Protein AF-A0A3D0NME9-F1 (afdb_monomer_lite)

Secondary structure (DSSP, 8-state):
-----------SS---EEETTTTEEE----HHHHHHHHHHHTSSS-GGGB-HHHHHHHHHHHHHHT--------S---HHHHHHHHTGGGTEEEEEETTEEEEEESS-B-TTSSBP-SBP--S-EE-TTT-EEEEEEEPPGGGG---EEEEEEEE--TTS--EEEEEEE--TTS-TT--EEEEE-TTT---HHHHHHHHHHHHHHHHH--EEEEEEE---HHHHT--TT-EEEEEEEE--SSS--EEEEEEEEEEEEE--SSS-EEEEEEE--B-TTSBBHHHHHHHH----

Foldseek 3Di:
DDDPDDDDDDDPAPAFFQDLQVRDTGGFFFVLRVLVRCQVVVVPDDPVLAPSVQSSLSSQLLVLQVQGFPFDDDDDDDSVVVCCLCQLLSQWHWFRDVNRTHIHHVADADPSSYGDQAADDALEEAEPVFWADKDKFWDDVVQLAFFKEWEWAWQDDPPDDIDIDTDIEGDPPGQPVGDYDYHYPHRTHNDPLSRQLSRQLVNQCSNFFTIKMKIKGDDDPSNSVDTQQGKYWYWYWDDDPDDDIDIDIFIWGWHDWDDDPPDIIMTITITQGDDPSNTGSSSVRSVPGDDD

Radius of gyration: 21.41 Å; chains: 1; bounding box: 47×50×81 Å

Structure (mmCIF, N/CA/C/O backbone):
data_AF-A0A3D0NME9-F1
#
_entry.id   AF-A0A3D0NME9-F1
#
loop_
_atom_site.group_PDB
_atom_site.id
_atom_site.type_symbol
_atom_site.label_atom_id
_atom_site.label_alt_id
_atom_site.label_comp_id
_atom_site.label_asym_id
_atom_site.label_entity_id
_atom_site.label_seq_id
_atom_site.pdbx_PDB_ins_code
_atom_site.Cartn_x
_atom_site.Cartn_y
_atom_site.Cartn_z
_atom_site.occupancy
_atom_site.B_iso_or_equiv
_atom_site.auth_seq_id
_atom_site.auth_comp_id
_atom_site.auth_asym_id
_atom_site.auth_atom_id
_atom_site.pdbx_PDB_model_num
ATOM 1 N N . THR A 1 1 ? -12.882 -7.003 50.976 1.00 47.25 1 THR A N 1
ATOM 2 C CA . THR A 1 1 ? -12.169 -7.448 49.758 1.00 47.25 1 THR A CA 1
ATOM 3 C C . THR A 1 1 ? -12.947 -6.990 48.530 1.00 47.25 1 THR A C 1
ATOM 5 O O . THR A 1 1 ? -13.815 -7.712 48.067 1.00 47.25 1 THR A O 1
ATOM 8 N N . GLY A 1 2 ? -12.748 -5.757 48.041 1.00 55.06 2 GLY A N 1
ATOM 9 C CA . GLY A 1 2 ? -13.635 -5.242 46.979 1.00 55.06 2 GLY A CA 1
ATOM 10 C C . GLY A 1 2 ? -13.216 -3.976 46.228 1.00 55.06 2 GLY A C 1
ATOM 11 O O . GLY A 1 2 ? -14.066 -3.388 45.575 1.00 55.06 2 GLY A O 1
ATOM 12 N N . TRP A 1 3 ? -11.951 -3.549 46.289 1.00 43.97 3 TRP A N 1
ATOM 13 C CA . TRP A 1 3 ? -11.542 -2.220 45.795 1.00 43.97 3 TRP A CA 1
ATOM 14 C C . TRP A 1 3 ? -10.670 -2.231 44.527 1.00 43.97 3 TRP A C 1
ATOM 16 O O . TRP A 1 3 ? -10.117 -1.204 44.163 1.00 43.97 3 TRP A O 1
ATOM 26 N N . GLN A 1 4 ? -10.560 -3.365 43.829 1.00 51.88 4 GLN A N 1
ATOM 27 C CA . GLN A 1 4 ? -9.874 -3.457 42.528 1.00 51.88 4 GLN A CA 1
ATOM 28 C C . GLN A 1 4 ? -10.830 -3.908 41.421 1.00 51.88 4 GLN A C 1
ATOM 30 O O . GLN A 1 4 ? -10.557 -4.847 40.681 1.00 51.88 4 GLN A O 1
ATOM 35 N N . ARG A 1 5 ? -11.993 -3.261 41.315 1.00 48.53 5 ARG A N 1
ATOM 36 C CA . ARG A 1 5 ? -12.804 -3.377 40.101 1.00 48.53 5 ARG A CA 1
ATOM 37 C C . ARG A 1 5 ? -12.348 -2.275 39.154 1.00 48.53 5 ARG A C 1
ATOM 39 O O . ARG A 1 5 ? -12.679 -1.113 39.371 1.00 48.53 5 ARG A O 1
ATOM 46 N N . GLN A 1 6 ? -11.544 -2.632 38.153 1.00 50.66 6 GLN A N 1
ATOM 47 C CA . GLN A 1 6 ? -11.326 -1.762 37.001 1.00 50.66 6 GLN A CA 1
ATOM 48 C C . GLN A 1 6 ? -12.688 -1.535 36.340 1.00 50.66 6 GLN A C 1
ATOM 50 O O . GLN A 1 6 ? -13.339 -2.475 35.889 1.00 50.66 6 GLN A O 1
ATOM 55 N N . ALA A 1 7 ? -13.160 -0.291 36.367 1.00 50.44 7 ALA A N 1
ATOM 56 C CA . ALA A 1 7 ? -14.347 0.097 35.629 1.00 50.44 7 ALA A CA 1
ATOM 57 C C . ALA A 1 7 ? -13.940 0.305 34.167 1.00 50.44 7 ALA A C 1
ATOM 59 O O . ALA A 1 7 ? -13.164 1.209 33.859 1.00 50.44 7 ALA A O 1
ATOM 60 N N . HIS A 1 8 ? -14.446 -0.546 33.278 1.00 50.22 8 HIS A N 1
ATOM 61 C CA . HIS A 1 8 ? -14.325 -0.348 31.840 1.00 50.22 8 HIS A CA 1
ATOM 62 C C . HIS A 1 8 ? -15.517 0.497 31.388 1.00 50.22 8 HIS A C 1
ATOM 64 O O . HIS A 1 8 ? -16.659 0.044 31.431 1.00 50.22 8 HIS A O 1
ATOM 70 N N . PHE A 1 9 ? -15.264 1.748 31.008 1.00 50.12 9 PHE A N 1
ATOM 71 C CA . PHE A 1 9 ? -16.291 2.620 30.446 1.00 50.12 9 PHE A CA 1
ATOM 72 C C . PHE A 1 9 ? -16.257 2.509 28.923 1.00 50.12 9 PHE A C 1
ATOM 74 O O . PHE A 1 9 ? -15.257 2.857 28.299 1.00 50.12 9 PHE A O 1
ATOM 81 N N . PHE A 1 10 ? -17.353 2.041 28.327 1.00 57.62 10 PHE A N 1
ATOM 82 C CA . PHE A 1 10 ? -17.539 2.099 26.881 1.00 57.62 10 PHE A CA 1
ATOM 83 C C . PHE A 1 10 ? -17.978 3.512 26.493 1.00 57.62 10 PHE A C 1
ATOM 85 O O . PHE A 1 10 ? -19.091 3.944 26.808 1.00 57.62 10 PHE A O 1
ATOM 92 N N . ILE A 1 11 ? -17.096 4.261 25.837 1.00 62.56 11 ILE A N 1
ATOM 93 C CA . ILE A 1 11 ? -17.427 5.593 25.338 1.00 62.56 11 ILE A CA 1
ATOM 94 C C . ILE A 1 11 ? -18.057 5.421 23.951 1.00 62.56 11 ILE A C 1
ATOM 96 O O . ILE A 1 11 ? -17.347 5.193 22.978 1.00 62.56 11 ILE A O 1
ATOM 100 N N . ARG A 1 12 ? -19.392 5.540 23.861 1.00 61.72 12 ARG A N 1
ATOM 101 C CA . ARG A 1 12 ? -20.145 5.362 22.596 1.00 61.72 12 ARG A CA 1
ATOM 102 C C . ARG A 1 12 ? -19.648 6.255 21.462 1.00 61.72 12 ARG A C 1
ATOM 104 O O . ARG A 1 12 ? -19.607 5.831 20.317 1.00 61.72 12 ARG A O 1
ATOM 111 N N . ASN A 1 13 ? -19.275 7.484 21.799 1.00 67.06 13 ASN A N 1
ATOM 112 C CA . ASN A 1 13 ? -18.671 8.425 20.872 1.00 67.06 13 ASN A CA 1
ATOM 113 C C . ASN A 1 13 ? -17.238 8.629 21.346 1.00 67.06 13 ASN A C 1
ATOM 115 O O . ASN A 1 13 ? -17.043 9.314 22.348 1.00 67.06 13 ASN A O 1
ATOM 119 N N . GLY A 1 14 ? -16.271 7.989 20.683 1.00 71.19 14 GLY A N 1
ATOM 120 C CA . GLY A 1 14 ? -14.847 8.111 21.006 1.00 71.19 14 GLY A CA 1
ATOM 121 C C . GLY A 1 14 ? -14.353 9.564 21.042 1.00 71.19 14 GLY A C 1
ATOM 122 O O . GLY A 1 14 ? -15.117 10.519 20.893 1.00 71.19 14 GLY A O 1
ATOM 123 N N . GLN A 1 15 ? -13.052 9.764 21.243 1.00 78.62 15 GLN A N 1
ATOM 124 C CA . GLN A 1 15 ? -12.504 11.118 21.328 1.00 78.62 15 GLN A CA 1
ATOM 125 C C . GLN A 1 15 ? -12.826 11.920 20.050 1.00 78.62 15 GLN A C 1
ATOM 127 O O . GLN A 1 15 ? -12.507 11.456 18.953 1.00 78.62 15 GLN A O 1
ATOM 132 N N . PRO A 1 16 ? -13.434 13.120 20.158 1.00 84.00 16 PRO A N 1
ATOM 133 C CA . PRO A 1 16 ? -13.663 13.950 18.991 1.00 84.00 16 PRO A CA 1
ATOM 134 C C . PRO A 1 16 ? -12.313 14.428 18.455 1.00 84.00 16 PRO A C 1
ATOM 136 O O . PRO A 1 16 ? -11.572 15.135 19.140 1.00 84.00 16 PRO A O 1
ATOM 139 N N . ILE A 1 17 ? -12.001 14.044 17.222 1.00 89.25 17 ILE A N 1
ATOM 140 C CA . ILE A 1 17 ? -10.796 14.469 16.508 1.00 89.25 17 ILE A CA 1
ATOM 141 C C . ILE A 1 17 ? -11.183 15.164 15.205 1.00 89.25 17 ILE A C 1
ATOM 143 O O . ILE A 1 17 ? -12.348 15.176 14.806 1.00 89.25 17 ILE A O 1
ATOM 147 N N . HIS A 1 18 ? -10.214 15.810 14.562 1.00 91.31 18 HIS A N 1
ATOM 148 C CA . HIS A 1 18 ? -10.450 16.457 13.278 1.00 91.31 18 HIS A CA 1
ATOM 149 C C . HIS A 1 18 ? -10.655 15.401 12.188 1.00 91.31 18 HIS A C 1
ATOM 151 O O . HIS A 1 18 ? -9.721 14.667 11.871 1.00 91.31 18 HIS A O 1
ATOM 157 N N . ARG A 1 19 ? -11.861 15.347 11.618 1.00 93.12 19 ARG A N 1
ATOM 158 C CA . ARG A 1 19 ? -12.200 14.438 10.522 1.00 93.12 19 ARG A CA 1
ATOM 159 C C . ARG A 1 19 ? -11.745 15.033 9.200 1.00 93.12 19 ARG A C 1
ATOM 161 O O . ARG A 1 19 ? -12.152 16.143 8.851 1.00 93.12 19 ARG A O 1
ATOM 168 N N . LEU A 1 20 ? -10.917 14.306 8.459 1.00 93.44 20 LEU A N 1
ATOM 169 C CA . LEU A 1 20 ? -10.288 14.802 7.235 1.00 93.44 20 LEU A CA 1
ATOM 170 C C . LEU A 1 20 ? -11.262 14.932 6.062 1.00 93.44 20 LEU A C 1
ATOM 172 O O . LEU A 1 20 ? -10.988 15.688 5.131 1.00 93.44 20 LEU A O 1
ATOM 176 N N . ILE A 1 21 ? -12.369 14.185 6.075 1.00 93.38 21 ILE A N 1
ATOM 177 C CA . ILE A 1 21 ? -13.372 14.202 5.003 1.00 93.38 21 ILE A CA 1
ATOM 178 C C . ILE A 1 21 ? -14.319 15.393 5.177 1.00 93.38 21 ILE A C 1
ATOM 180 O O . ILE A 1 21 ? -14.525 16.154 4.234 1.00 93.38 21 ILE A O 1
ATOM 184 N N . GLU A 1 22 ? -14.875 15.570 6.375 1.00 92.31 22 GLU A N 1
ATOM 185 C CA . GLU A 1 22 ? -15.834 16.631 6.698 1.00 92.31 22 GLU A CA 1
ATOM 186 C C . GLU A 1 22 ? -15.170 17.951 7.111 1.00 92.31 22 GLU A C 1
ATOM 188 O O . GLU A 1 22 ? -15.860 18.959 7.252 1.00 92.31 22 GLU A O 1
ATOM 193 N N . ALA A 1 23 ? -13.852 17.949 7.335 1.00 91.31 23 ALA A N 1
ATOM 194 C CA . ALA A 1 23 ? -13.080 19.085 7.838 1.00 91.31 23 ALA A CA 1
ATOM 195 C C . ALA A 1 23 ? -13.627 19.664 9.162 1.00 91.31 23 ALA A C 1
ATOM 197 O O . ALA A 1 23 ? -13.505 20.860 9.434 1.00 91.31 23 ALA A O 1
ATOM 198 N N . SER A 1 24 ? -14.222 18.817 10.010 1.00 91.75 24 SER A N 1
ATOM 199 C CA . SER A 1 24 ? -14.831 19.217 11.283 1.00 91.75 24 SER A CA 1
ATOM 200 C C . SER A 1 24 ? -14.416 18.285 12.426 1.00 91.75 24 SER A C 1
ATOM 202 O O . SER A 1 24 ? -14.171 17.099 12.191 1.00 91.75 24 SER A O 1
ATOM 204 N N . PRO A 1 25 ? -14.393 18.764 13.684 1.00 90.00 25 PRO A N 1
ATOM 205 C CA . PRO A 1 25 ? -14.291 17.882 14.840 1.00 90.00 25 PRO A CA 1
ATOM 206 C C . PRO A 1 25 ? -15.478 16.913 14.893 1.00 90.00 25 PRO A C 1
ATOM 208 O O . PRO A 1 25 ? -16.614 17.304 14.611 1.00 90.00 25 PRO A O 1
ATOM 211 N N . GLY A 1 26 ? -15.222 15.659 15.249 1.00 89.75 26 GLY A N 1
ATOM 212 C CA . GLY A 1 26 ? -16.249 14.636 15.419 1.00 89.75 26 GLY A CA 1
ATOM 213 C C . GLY A 1 26 ? -15.652 13.281 15.784 1.00 89.75 26 GLY A C 1
ATOM 214 O O . GLY A 1 26 ? -14.435 13.104 15.761 1.00 89.75 26 GLY A O 1
ATOM 215 N N . ALA A 1 27 ? -16.512 12.327 16.133 1.00 87.25 27 ALA A N 1
ATOM 216 C CA . ALA A 1 27 ? -16.095 10.937 16.272 1.00 87.25 27 ALA A CA 1
ATOM 217 C C . ALA A 1 27 ? -15.817 10.341 14.883 1.00 87.25 27 ALA A C 1
ATOM 219 O O . ALA A 1 27 ? -16.537 10.625 13.923 1.00 87.25 27 ALA A O 1
ATOM 220 N N . THR A 1 28 ? -14.772 9.528 14.784 1.00 89.94 28 THR A N 1
ATOM 221 C CA . THR A 1 28 ? -14.368 8.830 13.561 1.00 89.94 28 THR A CA 1
ATOM 222 C C . THR A 1 28 ? -13.734 7.500 13.932 1.00 89.94 28 THR A C 1
ATOM 224 O O . THR A 1 28 ? -13.137 7.366 15.000 1.00 89.94 28 THR A O 1
ATOM 227 N N . ASN A 1 29 ? -13.874 6.532 13.039 1.00 90.00 29 ASN A N 1
ATOM 228 C CA . ASN A 1 29 ? -13.218 5.234 13.089 1.00 90.00 29 ASN A CA 1
ATOM 229 C C . ASN A 1 29 ? -12.280 5.051 11.887 1.00 90.00 29 ASN A C 1
ATOM 231 O O . ASN A 1 29 ? -11.997 3.930 11.478 1.00 90.00 29 ASN A O 1
ATOM 235 N N . LEU A 1 30 ? -11.825 6.144 11.268 1.00 93.50 30 LEU A N 1
ATOM 236 C CA . LEU A 1 30 ? -10.892 6.097 10.149 1.00 93.50 30 LEU A CA 1
ATOM 237 C C . LEU A 1 30 ? -9.461 6.262 10.659 1.00 93.50 30 LEU A C 1
ATOM 239 O O . LEU A 1 30 ? -9.098 7.294 11.226 1.00 93.50 30 LEU A O 1
ATOM 243 N N . PHE A 1 31 ? -8.616 5.265 10.393 1.00 94.56 31 PHE A N 1
ATOM 244 C CA . PHE A 1 31 ? -7.202 5.306 10.771 1.00 94.56 31 PHE A CA 1
ATOM 245 C C . PHE A 1 31 ? -6.454 6.563 10.276 1.00 94.56 31 PHE A C 1
ATOM 247 O O . PHE A 1 31 ? -5.675 7.118 11.048 1.00 94.56 31 PHE A O 1
ATOM 254 N N . PRO A 1 32 ? -6.692 7.092 9.055 1.00 95.69 32 PRO A N 1
ATOM 255 C CA . PRO A 1 32 ? -6.029 8.320 8.608 1.00 95.69 32 PRO A CA 1
ATOM 256 C C . PRO A 1 32 ? -6.376 9.571 9.429 1.00 95.69 32 PRO A C 1
ATOM 258 O O . PRO A 1 32 ? -5.512 10.430 9.603 1.00 95.69 32 PRO A O 1
ATOM 261 N N . ASP A 1 33 ? -7.590 9.663 9.983 1.00 94.31 33 ASP A N 1
ATOM 262 C CA . ASP A 1 33 ? -7.959 10.761 10.887 1.00 94.31 33 ASP A CA 1
ATOM 263 C C . ASP A 1 33 ? -7.179 10.654 12.205 1.00 94.31 33 ASP A C 1
ATOM 265 O O . ASP A 1 33 ? -6.647 11.644 12.713 1.00 94.31 33 ASP A O 1
ATOM 269 N N . VAL A 1 34 ? -7.054 9.430 12.732 1.00 91.94 34 VAL A N 1
ATOM 270 C CA . VAL A 1 34 ? -6.248 9.131 13.924 1.00 91.94 34 VAL A CA 1
ATOM 271 C C . VAL A 1 34 ? -4.775 9.451 13.663 1.00 91.94 34 VAL A C 1
ATOM 273 O O . VAL A 1 34 ? -4.142 10.118 14.477 1.00 91.94 34 VAL A O 1
ATOM 276 N N . ALA A 1 35 ? -4.239 9.063 12.504 1.00 92.69 35 ALA A N 1
ATOM 277 C CA . ALA A 1 35 ? -2.875 9.377 12.089 1.00 92.69 35 ALA A CA 1
ATOM 278 C C . ALA A 1 35 ? -2.620 10.891 12.063 1.00 92.69 35 ALA A C 1
ATOM 280 O O . ALA A 1 35 ? -1.644 11.361 12.647 1.00 92.69 35 ALA A O 1
ATOM 281 N N . HIS A 1 36 ? -3.525 11.660 11.453 1.00 93.69 36 HIS A N 1
ATOM 282 C CA . HIS A 1 36 ? -3.458 13.120 11.435 1.00 93.69 36 HIS A CA 1
ATOM 283 C C . HIS A 1 36 ? -3.495 13.714 12.851 1.00 93.69 36 HIS A C 1
ATOM 285 O O . HIS A 1 36 ? -2.688 14.582 13.194 1.00 93.69 36 HIS A O 1
ATOM 291 N N . HIS A 1 37 ? -4.393 13.214 13.704 1.00 91.75 37 HIS A N 1
ATOM 292 C CA . HIS A 1 37 ? -4.486 13.658 15.090 1.00 91.75 37 HIS A CA 1
ATOM 293 C C . HIS A 1 37 ? -3.193 13.389 15.868 1.00 91.75 37 HIS A C 1
ATOM 295 O O . HIS A 1 37 ? -2.688 14.299 16.519 1.00 91.75 37 HIS A O 1
ATOM 301 N N . LEU A 1 38 ? -2.621 12.185 15.763 1.00 89.81 38 LEU A N 1
ATOM 302 C CA . LEU A 1 38 ? -1.364 11.820 16.426 1.00 89.81 38 LEU A CA 1
ATOM 303 C C . LEU A 1 38 ? -0.193 12.689 15.963 1.00 89.81 38 LEU A C 1
ATOM 305 O O . LEU A 1 38 ? 0.631 13.107 16.776 1.00 89.81 38 LEU A O 1
ATOM 309 N N . GLN A 1 39 ? -0.123 12.985 14.666 1.00 90.19 39 GLN A N 1
ATOM 310 C CA . GLN A 1 39 ? 0.912 13.843 14.098 1.00 90.19 39 GLN A CA 1
ATOM 311 C C . GLN A 1 39 ? 0.865 15.256 14.695 1.00 90.19 39 GLN A C 1
ATOM 313 O O . GLN A 1 39 ? 1.900 15.752 15.144 1.00 90.19 39 GLN A O 1
ATOM 318 N N . ILE A 1 40 ? -0.325 15.859 14.794 1.00 90.00 40 ILE A N 1
ATOM 319 C CA . ILE A 1 40 ? -0.521 17.175 15.425 1.00 90.00 40 ILE A CA 1
ATOM 320 C C . ILE A 1 40 ? -0.268 17.107 16.937 1.00 90.00 40 ILE A C 1
ATOM 322 O O . ILE A 1 40 ? 0.486 17.917 17.476 1.00 90.00 40 ILE A O 1
ATOM 326 N N . ALA A 1 41 ? -0.868 16.132 17.623 1.00 86.88 41 ALA A N 1
ATOM 327 C CA . ALA A 1 41 ? -0.795 15.986 19.076 1.00 86.88 41 ALA A CA 1
ATOM 328 C C . ALA A 1 41 ? 0.629 15.704 19.573 1.00 86.88 41 ALA A C 1
ATOM 330 O O . ALA A 1 41 ? 0.974 16.078 20.692 1.00 86.88 41 ALA A O 1
ATOM 331 N N . SER A 1 42 ? 1.480 15.097 18.738 1.00 84.31 42 SER A N 1
ATOM 332 C CA . SER A 1 42 ? 2.891 14.881 19.067 1.00 84.31 42 SER A CA 1
ATOM 333 C C . SER A 1 42 ? 3.660 16.183 19.314 1.00 84.31 42 SER A C 1
ATOM 335 O O . SER A 1 42 ? 4.688 16.154 19.989 1.00 84.31 42 SER A O 1
ATOM 337 N N . GLY A 1 43 ? 3.218 17.308 18.731 1.00 79.94 43 GLY A N 1
ATOM 338 C CA . GLY A 1 43 ? 3.880 18.614 18.814 1.00 79.94 43 GLY A CA 1
ATOM 339 C C . GLY A 1 43 ? 5.291 18.668 18.209 1.00 79.94 43 GLY A C 1
ATOM 340 O O . GLY A 1 43 ? 5.946 19.705 18.275 1.00 79.94 43 GLY A O 1
ATOM 341 N N . ARG A 1 44 ? 5.784 17.563 17.633 1.00 80.06 44 ARG A N 1
ATOM 342 C CA . ARG A 1 44 ? 7.155 17.425 17.110 1.00 80.06 44 ARG A CA 1
ATOM 343 C C . ARG A 1 44 ? 7.261 17.681 15.614 1.00 80.06 44 ARG A C 1
ATOM 345 O O . ARG A 1 44 ? 8.366 17.860 15.111 1.00 80.06 44 ARG A O 1
ATOM 352 N N . MET A 1 45 ? 6.133 17.675 14.910 1.00 81.50 45 MET A N 1
ATOM 353 C CA . MET A 1 45 ? 6.080 17.872 13.471 1.00 81.50 45 MET A CA 1
ATOM 354 C C . MET A 1 45 ? 5.330 19.171 13.149 1.00 81.50 45 MET A C 1
ATOM 356 O O . MET A 1 45 ? 4.161 19.299 13.515 1.00 81.50 45 MET A O 1
ATOM 360 N N . PRO A 1 46 ? 5.976 20.138 12.473 1.00 85.94 46 PRO A N 1
ATOM 361 C CA . PRO A 1 46 ? 5.294 21.298 11.915 1.00 85.94 46 PRO A CA 1
ATOM 362 C C . PRO A 1 46 ? 4.158 20.867 10.985 1.00 85.94 46 PRO A C 1
ATOM 364 O O . PRO A 1 46 ? 4.304 19.901 10.236 1.00 85.94 46 PRO A O 1
ATOM 367 N N . SER A 1 47 ? 3.048 21.605 10.980 1.00 85.56 47 SER A N 1
ATOM 368 C CA . SER A 1 47 ? 1.881 21.283 10.146 1.00 85.56 47 SER A CA 1
ATOM 369 C C . SER A 1 47 ? 2.195 21.254 8.647 1.00 85.56 47 SER A C 1
ATOM 371 O O . SER A 1 47 ? 1.529 20.554 7.893 1.00 85.56 47 SER A O 1
ATOM 373 N N . GLN A 1 48 ? 3.238 21.963 8.210 1.00 86.94 48 GLN A N 1
ATOM 374 C CA . GLN A 1 48 ? 3.711 21.977 6.825 1.00 86.94 48 GLN A CA 1
ATOM 375 C C . GLN A 1 48 ? 4.389 20.665 6.400 1.00 86.94 48 GLN A C 1
ATOM 377 O O . GLN A 1 48 ? 4.551 20.431 5.208 1.00 86.94 48 GLN A O 1
ATOM 382 N N . LEU A 1 49 ? 4.794 19.820 7.355 1.00 89.12 49 LEU A N 1
ATOM 383 C CA . LEU A 1 49 ? 5.372 18.496 7.102 1.00 89.12 49 LEU A CA 1
ATOM 384 C C . LEU A 1 49 ? 4.322 17.375 7.186 1.00 89.12 49 LEU A C 1
ATOM 386 O O . LEU A 1 49 ? 4.677 16.201 7.255 1.00 89.12 49 LEU A O 1
ATOM 390 N N . ILE A 1 50 ? 3.035 17.724 7.174 1.00 91.19 50 ILE A N 1
ATOM 391 C CA . ILE A 1 50 ? 1.922 16.774 7.153 1.00 91.19 50 ILE A CA 1
ATOM 392 C C . ILE A 1 50 ? 1.300 16.772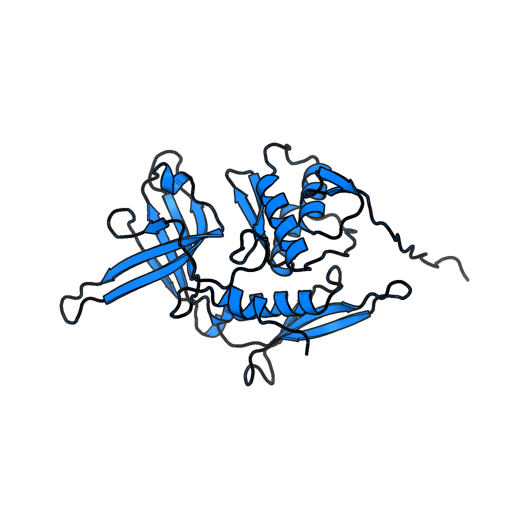 5.757 1.00 91.19 50 ILE A C 1
ATOM 394 O O . ILE A 1 50 ? 0.792 17.797 5.301 1.00 91.19 50 ILE A O 1
ATOM 398 N N . ASP A 1 51 ? 1.284 15.619 5.082 1.00 91.81 51 ASP A N 1
ATOM 399 C CA . ASP A 1 51 ? 0.594 15.471 3.791 1.00 91.81 51 ASP A CA 1
ATOM 400 C C . ASP A 1 51 ? -0.913 15.273 4.016 1.00 91.81 51 ASP A C 1
ATOM 402 O O . ASP A 1 51 ? -1.459 14.177 3.861 1.00 91.81 51 ASP A O 1
ATOM 406 N N . VAL A 1 52 ? -1.592 16.358 4.409 1.00 92.69 52 VAL A N 1
ATOM 407 C CA . VAL A 1 52 ? -3.050 16.383 4.616 1.00 92.69 52 VAL A CA 1
ATOM 408 C C . VAL A 1 52 ? -3.805 15.872 3.378 1.00 92.69 52 VAL A C 1
ATOM 410 O O . VAL A 1 52 ? -4.680 15.027 3.554 1.00 92.69 52 VAL A O 1
ATOM 413 N N . PRO A 1 53 ? -3.470 16.267 2.128 1.00 91.88 53 PRO A N 1
ATOM 414 C CA . PRO A 1 53 ? -4.116 15.705 0.939 1.00 91.88 53 PRO A CA 1
ATOM 415 C C . PRO A 1 53 ? -4.005 14.176 0.826 1.00 91.88 53 PRO A C 1
ATOM 417 O O . PRO A 1 53 ? -4.995 13.519 0.496 1.00 91.88 53 PRO A O 1
ATOM 420 N N . GLY A 1 54 ? -2.827 13.605 1.107 1.00 91.44 54 GLY A N 1
ATOM 421 C CA . GLY A 1 54 ? -2.620 12.151 1.111 1.00 91.44 54 GLY A CA 1
ATOM 422 C C . GLY A 1 54 ? -3.441 11.449 2.195 1.00 91.44 54 GLY A C 1
ATOM 423 O O . GLY A 1 54 ? -4.121 10.452 1.930 1.00 91.44 54 GLY A O 1
ATOM 424 N N . LEU A 1 55 ? -3.469 12.024 3.399 1.00 94.50 55 LEU A N 1
ATOM 425 C CA . LEU A 1 55 ? -4.282 11.527 4.510 1.00 94.50 55 LEU A CA 1
ATOM 426 C C . LEU A 1 55 ? -5.783 11.585 4.188 1.00 94.50 55 LEU A C 1
ATOM 428 O O . LEU A 1 55 ? -6.478 10.595 4.402 1.00 94.50 55 LEU A O 1
ATOM 432 N N . THR A 1 56 ? -6.286 12.677 3.606 1.00 95.56 56 THR A N 1
ATOM 433 C 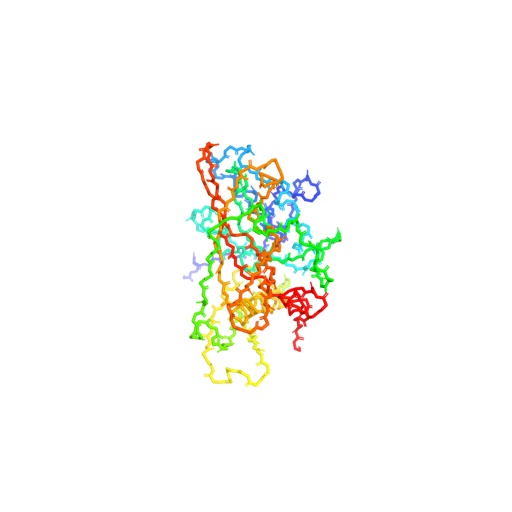CA . THR A 1 56 ? -7.692 12.790 3.181 1.00 95.56 56 THR A CA 1
ATOM 434 C C . THR A 1 56 ? -8.038 11.767 2.098 1.00 95.56 56 THR A C 1
ATOM 436 O O . THR A 1 56 ? -9.094 11.139 2.166 1.00 95.56 56 THR A O 1
ATOM 439 N N . ALA A 1 57 ? -7.162 11.554 1.110 1.00 94.31 57 ALA A N 1
ATOM 440 C CA . ALA A 1 57 ? -7.372 10.530 0.084 1.00 94.31 57 ALA A CA 1
ATOM 441 C C . ALA A 1 57 ? -7.431 9.119 0.694 1.00 94.31 57 ALA A C 1
ATOM 443 O O . ALA A 1 57 ? -8.306 8.326 0.341 1.00 94.31 57 ALA A O 1
ATOM 444 N N . SER A 1 58 ? -6.553 8.834 1.659 1.00 95.31 58 SER A N 1
ATOM 445 C CA . SER A 1 58 ? -6.558 7.578 2.413 1.00 95.31 58 SER A CA 1
ATOM 446 C C . SER A 1 58 ? -7.811 7.426 3.276 1.00 95.31 58 SER A C 1
ATOM 448 O O . SER A 1 58 ? -8.377 6.339 3.330 1.00 95.31 58 SER A O 1
ATOM 450 N N . ALA A 1 59 ? -8.295 8.503 3.906 1.00 96.50 59 ALA A N 1
ATOM 451 C CA . ALA A 1 59 ? -9.522 8.487 4.705 1.00 96.50 59 ALA A CA 1
ATOM 452 C C . ALA A 1 59 ? -10.726 8.091 3.843 1.00 96.50 59 ALA A C 1
ATOM 454 O O . ALA A 1 59 ? -11.497 7.206 4.211 1.00 96.50 59 ALA A O 1
ATOM 455 N N . ARG A 1 60 ? -10.845 8.688 2.649 1.00 96.75 60 ARG A N 1
ATOM 456 C CA . ARG A 1 60 ? -11.903 8.345 1.691 1.00 96.75 60 ARG A CA 1
ATOM 457 C C . ARG A 1 60 ? -11.796 6.903 1.200 1.00 96.75 60 ARG A C 1
ATOM 459 O O . ARG A 1 60 ? -12.822 6.249 1.054 1.00 96.75 60 ARG A O 1
ATOM 466 N N . PHE A 1 61 ? -10.580 6.398 0.989 1.00 97.12 61 PHE A N 1
ATOM 467 C CA . PHE A 1 61 ? -10.353 4.996 0.636 1.00 97.12 61 PHE A CA 1
ATOM 468 C C . PHE A 1 61 ? -10.792 4.041 1.754 1.00 97.12 61 PHE A C 1
ATOM 470 O O . PHE A 1 61 ? -11.533 3.094 1.491 1.00 97.12 61 PHE A O 1
ATOM 477 N N . CYS A 1 62 ? -10.401 4.299 3.004 1.00 96.38 62 CYS A N 1
ATOM 478 C CA . CYS A 1 62 ? -10.827 3.480 4.137 1.00 96.38 62 CYS A CA 1
ATOM 479 C C . CYS A 1 62 ? -12.355 3.489 4.292 1.00 96.38 62 CYS A C 1
ATOM 481 O O . CYS A 1 62 ? -12.962 2.425 4.415 1.00 96.38 62 CYS A O 1
ATOM 483 N N . ALA A 1 63 ? -12.983 4.666 4.180 1.00 95.56 63 ALA A N 1
ATOM 484 C CA . ALA A 1 63 ? -14.434 4.816 4.248 1.00 95.56 63 ALA A CA 1
ATOM 485 C C . ALA A 1 63 ? -15.160 4.048 3.128 1.00 95.56 63 ALA A C 1
ATOM 487 O O . ALA A 1 63 ? -16.097 3.301 3.404 1.00 95.56 63 ALA A O 1
ATOM 488 N N . ALA A 1 64 ? -14.703 4.172 1.877 1.00 95.75 64 ALA A N 1
ATOM 489 C CA . ALA A 1 64 ? -15.312 3.504 0.725 1.00 95.75 64 ALA A CA 1
ATOM 490 C C . ALA A 1 64 ? -15.189 1.971 0.777 1.00 95.75 64 ALA A C 1
ATOM 492 O O . ALA A 1 64 ? -16.056 1.266 0.267 1.00 95.75 64 ALA A O 1
ATOM 493 N N . ASN A 1 65 ? -14.132 1.446 1.406 1.00 95.12 65 ASN A N 1
ATOM 494 C CA . ASN A 1 65 ? -13.875 0.006 1.498 1.00 95.12 65 ASN A CA 1
ATOM 495 C C . ASN A 1 65 ? -14.248 -0.597 2.863 1.00 95.12 65 ASN A C 1
ATOM 497 O O . ASN A 1 65 ? -14.011 -1.785 3.083 1.00 95.12 65 ASN A O 1
ATOM 501 N N . GLY A 1 66 ? -14.840 0.185 3.772 1.00 92.94 66 GLY A N 1
ATOM 502 C CA . GLY A 1 66 ? -15.282 -0.288 5.087 1.00 92.94 66 GLY A CA 1
ATOM 503 C C . GLY A 1 66 ? -14.147 -0.726 6.016 1.00 92.94 66 GLY A C 1
ATOM 504 O O . GLY A 1 66 ? -14.375 -1.592 6.859 1.00 92.94 66 GLY A O 1
ATOM 505 N N . ILE A 1 67 ? -12.957 -0.149 5.841 1.00 94.94 67 ILE A N 1
ATOM 506 C CA . ILE A 1 67 ? -11.749 -0.389 6.640 1.00 94.94 67 ILE A CA 1
ATOM 507 C C . ILE A 1 67 ? -11.777 0.578 7.823 1.00 94.94 67 ILE A C 1
ATOM 509 O O . ILE A 1 67 ? -11.783 1.794 7.614 1.00 94.94 67 ILE A O 1
ATOM 513 N N . THR A 1 68 ? -11.798 0.055 9.048 1.00 92.31 68 THR A N 1
ATOM 514 C CA . THR A 1 68 ? -12.001 0.859 10.262 1.00 92.31 68 THR A CA 1
ATOM 515 C C . THR A 1 68 ? -10.879 0.664 11.275 1.00 92.31 68 THR A C 1
ATOM 517 O O . THR A 1 68 ? -10.096 -0.278 11.199 1.00 92.31 68 THR A O 1
ATOM 520 N N . PHE A 1 69 ? -10.796 1.595 12.216 1.00 92.75 69 PHE A N 1
ATOM 521 C CA . PHE A 1 69 ? -9.918 1.574 13.369 1.00 92.75 69 PHE A CA 1
ATOM 522 C C . PHE A 1 69 ? -10.758 1.843 14.614 1.00 92.75 69 PHE A C 1
ATOM 524 O O . PHE A 1 69 ? -11.193 2.971 14.846 1.00 92.75 69 PHE A O 1
ATOM 531 N N . ASP A 1 70 ? -10.949 0.806 15.420 1.00 88.94 70 ASP A N 1
ATOM 532 C CA . ASP A 1 70 ? -11.707 0.849 16.672 1.00 88.94 70 ASP A CA 1
ATOM 533 C C . ASP A 1 70 ? -10.802 0.455 17.855 1.00 88.94 70 ASP A C 1
ATOM 535 O O . ASP A 1 70 ? -11.176 -0.311 18.748 1.00 88.94 70 ASP A O 1
ATOM 539 N N . GLY A 1 71 ? -9.555 0.935 17.819 1.00 85.94 71 GLY A N 1
ATOM 540 C CA . GLY A 1 71 ? -8.523 0.629 18.806 1.00 85.94 71 GLY A CA 1
ATOM 541 C C . GLY A 1 71 ? -8.329 1.705 19.868 1.00 85.94 71 GLY A C 1
ATOM 542 O O . GLY A 1 71 ? -8.706 2.865 19.700 1.00 85.94 71 GLY A O 1
ATOM 543 N N . VAL A 1 72 ? -7.687 1.315 20.970 1.00 83.38 72 VAL A N 1
ATOM 544 C CA . VAL A 1 72 ? -7.274 2.225 22.047 1.00 83.38 72 VAL A CA 1
ATOM 545 C C . VAL A 1 72 ? -5.767 2.429 21.978 1.00 83.38 72 VAL A C 1
ATOM 547 O O . VAL A 1 72 ? -4.999 1.474 22.014 1.00 83.38 72 VAL A O 1
ATOM 550 N N . ILE A 1 73 ? -5.331 3.687 21.934 1.00 82.75 73 ILE A N 1
ATOM 551 C CA . ILE A 1 73 ? -3.909 4.038 21.954 1.00 82.75 73 ILE A CA 1
ATOM 552 C C . ILE A 1 73 ? -3.512 4.336 23.397 1.00 82.75 73 ILE A C 1
ATOM 554 O O . ILE A 1 73 ? -3.653 5.460 23.872 1.00 82.75 73 ILE A O 1
ATOM 558 N N . ALA A 1 74 ? -3.064 3.307 24.115 1.00 77.75 74 ALA A N 1
ATOM 559 C CA . ALA A 1 74 ? -2.712 3.428 25.532 1.00 77.75 74 ALA A CA 1
ATOM 560 C C . ALA A 1 74 ? -1.218 3.709 25.766 1.00 77.75 74 ALA A C 1
ATOM 562 O O . ALA A 1 74 ? -0.861 4.405 26.716 1.00 77.75 74 ALA A O 1
ATOM 563 N N . ASN A 1 75 ? -0.344 3.174 24.908 1.00 78.75 75 ASN A N 1
ATOM 564 C CA . ASN A 1 75 ? 1.099 3.188 25.133 1.00 78.75 75 ASN A CA 1
ATOM 565 C C . ASN A 1 75 ? 1.802 4.255 24.282 1.00 78.75 75 ASN A C 1
ATOM 567 O O . ASN A 1 75 ? 1.535 4.355 23.079 1.00 78.75 75 ASN A O 1
ATOM 571 N N . PRO A 1 76 ? 2.738 5.029 24.863 1.00 76.62 76 PRO A N 1
ATOM 572 C CA . PRO A 1 76 ? 3.532 5.977 24.100 1.00 76.62 76 PRO A CA 1
ATOM 573 C C . PRO A 1 76 ? 4.456 5.219 23.142 1.00 76.62 76 PRO A C 1
ATOM 575 O O . PRO A 1 76 ? 5.297 4.428 23.562 1.00 76.62 76 PRO A O 1
ATOM 578 N N . SER A 1 77 ? 4.314 5.483 21.848 1.00 82.94 77 SER A N 1
ATOM 579 C CA . SER A 1 77 ? 5.166 4.939 20.790 1.00 82.94 77 SER A CA 1
ATOM 580 C C . SER A 1 77 ? 5.570 6.043 19.815 1.00 82.94 77 SER A C 1
ATOM 582 O O . SER A 1 77 ? 5.013 7.147 19.818 1.00 82.94 77 SER A O 1
ATOM 584 N N . ASN A 1 78 ? 6.590 5.786 18.996 1.00 87.94 78 ASN A N 1
ATOM 585 C CA . ASN A 1 78 ? 6.949 6.712 17.932 1.00 87.94 78 ASN A CA 1
ATOM 586 C C . ASN A 1 78 ? 5.830 6.733 16.878 1.00 87.94 78 ASN A C 1
ATOM 588 O O . ASN A 1 78 ? 5.477 5.689 16.343 1.00 87.94 78 ASN A O 1
ATOM 592 N N . VAL A 1 79 ? 5.307 7.919 16.539 1.00 87.94 79 VAL A N 1
ATOM 593 C CA . VAL A 1 79 ? 4.197 8.054 15.575 1.00 87.94 79 VAL A CA 1
ATOM 594 C C . VAL A 1 79 ? 4.529 7.395 14.235 1.00 87.94 79 VAL A C 1
ATOM 596 O O . VAL A 1 79 ? 3.694 6.685 13.694 1.00 87.94 79 VAL A O 1
ATOM 599 N N . ARG A 1 80 ? 5.743 7.566 13.698 1.00 88.81 80 ARG A N 1
ATOM 600 C CA . ARG A 1 80 ? 6.113 6.961 12.407 1.00 88.81 80 ARG A CA 1
ATOM 601 C C . ARG A 1 80 ? 6.170 5.435 12.494 1.00 88.81 80 ARG A C 1
ATOM 603 O O . ARG A 1 80 ? 5.711 4.764 11.578 1.00 88.81 80 ARG A O 1
ATOM 610 N N . GLU A 1 81 ? 6.704 4.896 13.583 1.00 90.19 81 GLU A N 1
ATOM 611 C CA . GLU A 1 81 ? 6.741 3.449 13.823 1.00 90.19 81 GLU A CA 1
ATOM 612 C C . GLU A 1 81 ? 5.329 2.869 13.953 1.00 90.19 81 GLU A C 1
ATOM 614 O O . GLU A 1 81 ? 4.999 1.890 13.289 1.00 90.19 81 GLU A O 1
ATOM 619 N N . TYR A 1 82 ? 4.466 3.547 14.711 1.00 90.38 82 TYR A N 1
ATOM 620 C CA . TYR A 1 82 ? 3.059 3.193 14.864 1.00 90.38 82 TYR A CA 1
ATOM 621 C C . TYR A 1 82 ? 2.312 3.184 13.522 1.00 90.38 82 TYR A C 1
ATOM 623 O O . TYR A 1 82 ? 1.594 2.233 13.209 1.00 90.38 82 TYR A O 1
ATOM 631 N N . LEU A 1 83 ? 2.523 4.207 12.685 1.00 92.12 83 LEU A N 1
ATOM 632 C CA . LEU A 1 83 ? 1.934 4.264 11.345 1.00 92.12 83 LEU A CA 1
ATOM 633 C C . LEU A 1 83 ? 2.467 3.156 10.432 1.00 92.12 83 LEU A C 1
ATOM 635 O O . LEU A 1 83 ? 1.679 2.549 9.716 1.00 92.12 83 LEU A O 1
ATOM 639 N N . ASN A 1 84 ? 3.769 2.862 10.465 1.00 91.38 84 ASN A N 1
ATOM 640 C CA . ASN A 1 84 ? 4.358 1.789 9.657 1.00 91.38 84 ASN A CA 1
ATOM 641 C C . ASN A 1 84 ? 3.835 0.403 10.050 1.00 91.38 84 ASN A C 1
ATOM 643 O O . ASN A 1 84 ? 3.668 -0.446 9.178 1.00 91.38 84 ASN A O 1
ATOM 647 N N . LEU A 1 85 ? 3.553 0.182 11.336 1.00 91.31 85 LEU A N 1
ATOM 648 C CA . LEU A 1 85 ? 2.992 -1.073 11.827 1.00 91.31 85 LEU A CA 1
ATOM 649 C C . LEU A 1 85 ? 1.535 -1.262 11.380 1.00 91.31 85 LEU A C 1
ATOM 651 O O . LEU A 1 85 ? 1.159 -2.337 10.919 1.00 91.31 85 LEU A O 1
ATOM 655 N N . LEU A 1 86 ? 0.712 -0.217 11.495 1.00 92.94 86 LEU A N 1
ATOM 656 C CA . LEU A 1 86 ? -0.731 -0.321 11.266 1.00 92.94 86 LEU A CA 1
ATOM 657 C C . LEU A 1 86 ? -1.174 -0.033 9.833 1.00 92.94 86 LEU A C 1
ATOM 659 O O . LEU A 1 86 ? -2.222 -0.532 9.422 1.00 92.94 86 LEU A O 1
ATOM 663 N N . ALA A 1 87 ? -0.425 0.756 9.060 1.00 94.12 87 ALA A N 1
ATOM 664 C CA . ALA A 1 87 ? -0.813 1.097 7.694 1.00 94.12 87 ALA A CA 1
ATOM 665 C C . ALA A 1 87 ? -1.045 -0.152 6.819 1.00 94.12 87 ALA A C 1
ATOM 667 O O . ALA A 1 87 ? -2.124 -0.224 6.222 1.00 94.12 87 ALA A O 1
ATOM 668 N N . PRO A 1 88 ? -0.160 -1.176 6.803 1.00 93.44 88 PRO A N 1
ATOM 669 C CA . PRO A 1 88 ? -0.386 -2.387 6.010 1.00 93.44 88 PRO A CA 1
ATOM 670 C C . PRO A 1 88 ? -1.685 -3.110 6.380 1.00 93.44 88 PRO A C 1
ATOM 672 O O . PRO A 1 88 ? -2.418 -3.566 5.504 1.00 93.44 88 PRO A O 1
ATOM 675 N N . MET A 1 89 ? -2.017 -3.133 7.674 1.00 94.94 89 MET A N 1
ATOM 676 C CA . MET A 1 89 ? -3.249 -3.729 8.193 1.00 94.94 89 MET A CA 1
ATOM 677 C C . MET A 1 89 ? -4.510 -2.962 7.767 1.00 94.94 89 MET A C 1
ATOM 679 O O . MET A 1 89 ? -5.591 -3.536 7.727 1.00 94.94 89 MET A O 1
ATOM 683 N N . HIS A 1 90 ? -4.393 -1.689 7.383 1.00 96.06 90 HIS A N 1
ATOM 684 C CA . HIS A 1 90 ? -5.485 -0.876 6.830 1.00 96.06 90 HIS A CA 1
ATOM 685 C C . HIS A 1 90 ? -5.447 -0.786 5.295 1.00 96.06 90 HIS A C 1
ATOM 687 O O . HIS A 1 90 ? -6.129 0.057 4.713 1.00 96.06 90 HIS A O 1
ATOM 693 N N . LEU A 1 91 ? -4.661 -1.642 4.626 1.00 96.25 91 LEU A N 1
ATOM 694 C CA . LEU A 1 91 ? -4.402 -1.581 3.181 1.00 96.25 91 LEU A CA 1
ATOM 695 C C . LEU A 1 91 ? -3.842 -0.217 2.739 1.00 96.25 91 LEU A C 1
ATOM 697 O O . LEU A 1 91 ? -4.109 0.260 1.634 1.00 96.25 91 LEU A O 1
ATOM 701 N N . LEU A 1 92 ? -3.078 0.422 3.619 1.00 95.75 92 LEU A N 1
ATOM 702 C CA . LEU A 1 92 ? -2.387 1.680 3.387 1.00 95.75 92 LEU A CA 1
ATOM 703 C C . LEU A 1 92 ? -0.874 1.454 3.432 1.00 95.75 92 LEU A C 1
ATOM 705 O O . LEU A 1 92 ? -0.371 0.433 3.898 1.00 95.75 92 LEU A O 1
ATOM 709 N N . ARG A 1 93 ? -0.136 2.460 2.985 1.00 92.00 93 ARG A N 1
ATOM 710 C CA . ARG A 1 93 ? 1.307 2.582 3.156 1.00 92.00 93 ARG A CA 1
ATOM 711 C C . ARG A 1 93 ? 1.638 3.961 3.699 1.00 92.00 93 ARG A C 1
ATOM 713 O O . ARG A 1 93 ? 0.936 4.932 3.408 1.00 92.00 93 ARG A O 1
ATOM 720 N N . VAL A 1 94 ? 2.718 4.041 4.463 1.00 91.50 94 VAL A N 1
ATOM 721 C CA . VAL A 1 94 ? 3.298 5.322 4.859 1.00 91.50 94 VAL A CA 1
ATOM 722 C C . VAL A 1 94 ? 4.051 5.901 3.6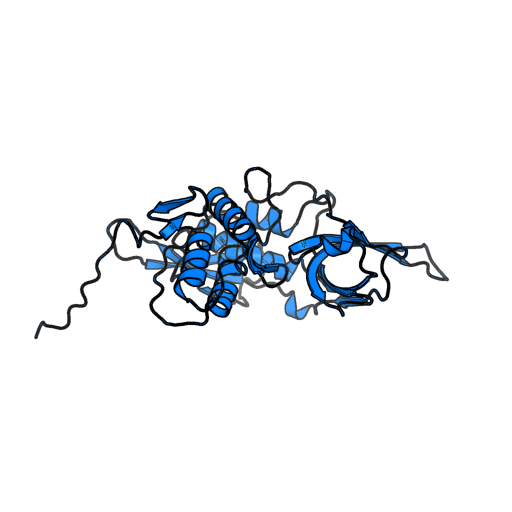71 1.00 91.50 94 VAL A C 1
ATOM 724 O O . VAL A 1 94 ? 4.753 5.186 2.959 1.00 91.50 94 VAL A O 1
ATOM 727 N N . THR A 1 95 ? 3.888 7.197 3.445 1.00 86.56 95 THR A N 1
ATOM 728 C CA . THR A 1 95 ? 4.574 7.912 2.370 1.00 86.56 95 THR A CA 1
ATOM 729 C C . THR A 1 95 ? 5.262 9.143 2.929 1.00 86.56 95 THR A C 1
ATOM 731 O O . THR A 1 95 ? 4.638 9.908 3.662 1.00 86.56 95 THR A O 1
ATOM 734 N N . ASP A 1 96 ? 6.509 9.373 2.525 1.00 77.19 96 ASP A N 1
ATOM 735 C CA . ASP A 1 96 ? 7.221 10.625 2.776 1.00 77.19 96 ASP A CA 1
ATOM 736 C C . ASP A 1 96 ? 7.302 11.412 1.454 1.00 77.19 96 ASP A C 1
ATOM 738 O O . ASP A 1 96 ? 8.171 11.191 0.609 1.00 77.19 96 ASP A O 1
ATOM 742 N N . ARG A 1 97 ? 6.356 12.328 1.233 1.00 71.06 97 ARG A N 1
ATOM 743 C CA . ARG A 1 97 ? 6.293 13.166 0.029 1.00 71.06 97 ARG A CA 1
ATOM 744 C C . ARG A 1 97 ? 7.049 14.464 0.279 1.00 71.06 97 ARG A C 1
ATOM 746 O O . ARG A 1 97 ? 6.530 15.345 0.951 1.00 71.06 97 ARG A O 1
ATOM 753 N N . TRP A 1 98 ? 8.247 14.621 -0.286 1.00 68.88 98 TRP A N 1
ATOM 754 C CA . TRP A 1 98 ? 9.067 15.833 -0.092 1.00 68.88 98 TRP A CA 1
ATOM 755 C C . TRP A 1 98 ? 9.323 16.164 1.391 1.00 68.88 98 TRP A C 1
ATOM 757 O O . TRP A 1 98 ? 9.317 17.325 1.791 1.00 68.88 98 TRP A O 1
ATOM 767 N N . GLY A 1 99 ? 9.498 15.132 2.222 1.00 75.88 99 GLY A N 1
ATOM 768 C CA . GLY A 1 99 ? 9.628 15.281 3.675 1.00 75.88 99 GLY A CA 1
ATOM 769 C C . GLY A 1 99 ? 8.304 15.482 4.422 1.00 75.88 99 GLY A C 1
ATOM 770 O O . GLY A 1 99 ? 8.330 15.607 5.644 1.00 75.88 99 GLY A O 1
ATOM 771 N N . MET A 1 100 ? 7.162 15.486 3.724 1.00 85.38 100 MET A N 1
ATOM 772 C CA . MET A 1 100 ? 5.836 15.466 4.338 1.00 85.38 100 MET A CA 1
ATOM 773 C C . MET A 1 100 ? 5.403 14.028 4.619 1.00 85.38 100 MET A C 1
ATOM 775 O O . MET A 1 100 ? 5.314 13.215 3.697 1.00 85.38 100 MET A O 1
ATOM 779 N N . LEU A 1 101 ? 5.100 13.728 5.877 1.00 88.81 101 LEU A N 1
ATOM 780 C CA . LEU A 1 101 ? 4.615 12.420 6.297 1.00 88.81 101 LEU A CA 1
ATOM 781 C C . LEU A 1 101 ? 3.115 12.306 6.008 1.00 88.81 101 LEU A C 1
ATOM 783 O O . LEU A 1 101 ? 2.320 13.152 6.422 1.00 88.81 101 LEU A O 1
ATOM 787 N N . GLY A 1 102 ? 2.721 11.232 5.338 1.00 91.44 102 GLY A N 1
ATOM 788 C CA . GLY A 1 102 ? 1.333 10.947 4.998 1.00 91.44 102 GLY A CA 1
ATOM 789 C C . GLY A 1 102 ? 1.045 9.458 4.898 1.00 91.44 102 GLY A C 1
ATOM 790 O O . GLY A 1 102 ? 1.893 8.610 5.185 1.00 91.44 102 GLY A O 1
ATOM 791 N N . LEU A 1 103 ? -0.176 9.158 4.470 1.00 93.44 103 LEU A N 1
ATOM 792 C CA . LEU A 1 103 ? -0.608 7.815 4.111 1.00 93.44 103 LEU A CA 1
ATOM 793 C C . LEU A 1 103 ? -1.107 7.821 2.669 1.00 93.44 103 LEU A C 1
ATOM 795 O O . LEU A 1 103 ? -1.642 8.827 2.193 1.00 93.44 103 LEU A O 1
ATOM 799 N N . ARG A 1 104 ? -0.982 6.677 2.003 1.00 92.50 104 ARG A N 1
ATOM 800 C CA . ARG A 1 104 ? -1.583 6.421 0.693 1.00 92.50 104 ARG A CA 1
ATOM 801 C C . ARG A 1 104 ? -2.162 5.007 0.655 1.00 92.50 104 ARG A C 1
ATOM 803 O O . ARG A 1 104 ? -1.616 4.125 1.316 1.00 92.50 104 ARG A O 1
ATOM 810 N N . PRO A 1 105 ? -3.225 4.749 -0.120 1.00 94.62 105 PRO A N 1
ATOM 811 C CA . PRO A 1 105 ? -3.692 3.391 -0.370 1.00 94.62 105 PRO A CA 1
ATOM 812 C C . PRO A 1 105 ? -2.587 2.497 -0.942 1.00 94.62 105 PRO A C 1
ATOM 814 O O . PRO A 1 105 ? -1.788 2.927 -1.775 1.00 94.62 105 PRO A O 1
ATOM 817 N N . ALA A 1 106 ? -2.527 1.252 -0.475 1.00 93.50 106 ALA A N 1
ATOM 818 C CA . ALA A 1 106 ? -1.580 0.255 -0.964 1.00 93.50 106 ALA A CA 1
ATOM 819 C C . ALA A 1 106 ? -2.007 -0.362 -2.304 1.00 93.50 106 ALA A C 1
ATOM 821 O O . ALA A 1 106 ? -1.203 -1.028 -2.947 1.00 93.50 106 ALA A O 1
ATOM 822 N N . LEU A 1 107 ? -3.253 -0.132 -2.714 1.00 95.06 107 LEU A N 1
ATOM 823 C CA . LEU A 1 107 ? -3.859 -0.659 -3.928 1.00 95.06 107 LEU A CA 1
ATOM 824 C C . LEU A 1 107 ? -4.296 0.492 -4.845 1.00 95.06 107 LEU A C 1
ATOM 826 O O . LEU A 1 107 ? -4.568 1.586 -4.346 1.00 95.06 107 LEU A O 1
ATOM 830 N N . PRO A 1 108 ? -4.413 0.251 -6.163 1.00 94.12 108 PRO A N 1
ATOM 831 C CA . PRO A 1 108 ? -5.059 1.168 -7.096 1.00 94.12 108 PRO A CA 1
ATOM 832 C C . PRO A 1 108 ? -6.467 1.571 -6.642 1.00 94.12 108 PRO A C 1
ATOM 834 O O . PRO A 1 108 ? -7.196 0.772 -6.047 1.00 94.12 108 PRO A O 1
ATOM 837 N N . VAL A 1 109 ? -6.849 2.819 -6.919 1.00 94.56 109 VAL A N 1
ATOM 838 C CA . VAL A 1 109 ? -8.067 3.433 -6.377 1.00 94.56 109 VAL A CA 1
ATOM 839 C C . VAL A 1 109 ? -8.862 4.122 -7.476 1.00 94.56 109 VAL A C 1
ATOM 841 O O . VAL A 1 109 ? -8.319 4.905 -8.252 1.00 94.56 109 VAL A O 1
ATOM 844 N N . THR A 1 110 ? -10.166 3.865 -7.495 1.00 94.50 110 THR A N 1
ATOM 845 C CA . THR A 1 110 ? -11.114 4.501 -8.416 1.00 94.50 110 THR A CA 1
ATOM 846 C C . THR A 1 110 ? -11.396 5.955 -8.022 1.00 94.50 110 THR A C 1
ATOM 848 O O . THR A 1 110 ? -11.117 6.389 -6.904 1.00 94.50 110 THR A O 1
ATOM 851 N N . ILE A 1 111 ? -12.061 6.713 -8.899 1.00 91.38 111 ILE A N 1
ATOM 852 C CA . ILE A 1 111 ? -12.553 8.067 -8.574 1.00 91.38 111 ILE A CA 1
ATOM 853 C C . ILE A 1 111 ? -13.488 8.050 -7.348 1.00 91.38 111 ILE A C 1
ATOM 855 O O . ILE A 1 111 ? -13.492 8.994 -6.563 1.00 91.38 111 ILE A O 1
ATOM 859 N N . ALA A 1 112 ? -14.240 6.962 -7.151 1.00 92.38 112 ALA A N 1
ATOM 860 C CA . ALA A 1 112 ? -15.131 6.760 -6.006 1.00 92.38 112 ALA A CA 1
ATOM 861 C C . ALA A 1 112 ? -14.414 6.248 -4.740 1.00 92.38 112 ALA A C 1
ATOM 863 O O . ALA A 1 112 ? -15.068 5.883 -3.768 1.00 92.38 112 ALA A O 1
ATOM 864 N N . HIS A 1 113 ? -13.080 6.204 -4.741 1.00 93.56 113 HIS A N 1
ATOM 865 C CA . HIS A 1 113 ? -12.241 5.750 -3.630 1.00 93.56 113 HIS A CA 1
ATOM 866 C C . HIS A 1 113 ? -12.331 4.249 -3.282 1.00 93.56 113 HIS A C 1
ATOM 868 O O . HIS A 1 113 ? -11.689 3.796 -2.337 1.00 93.56 113 HIS A O 1
ATOM 874 N N . ALA A 1 114 ? -13.053 3.450 -4.071 1.00 95.50 114 ALA A N 1
ATOM 875 C CA . ALA A 1 114 ? -13.041 1.988 -3.979 1.00 95.50 114 ALA A CA 1
ATOM 876 C C . ALA A 1 114 ? -11.759 1.391 -4.593 1.00 95.50 114 ALA A C 1
ATOM 878 O O . ALA A 1 114 ? -11.124 2.042 -5.430 1.00 95.50 114 ALA A O 1
ATOM 879 N N . ILE A 1 115 ? -11.412 0.157 -4.209 1.00 96.31 115 ILE A N 1
ATOM 880 C CA . ILE A 1 115 ? -10.327 -0.619 -4.838 1.00 96.31 115 ILE A CA 1
ATOM 881 C C . ILE A 1 115 ? -10.593 -0.744 -6.345 1.00 96.31 115 ILE A C 1
ATOM 883 O O . ILE A 1 115 ? -11.651 -1.219 -6.760 1.00 96.31 115 ILE A O 1
ATOM 887 N N . ASP A 1 116 ? -9.632 -0.311 -7.158 1.00 96.12 116 ASP A N 1
ATOM 888 C CA . ASP A 1 116 ? -9.731 -0.362 -8.614 1.00 96.12 116 ASP A CA 1
ATOM 889 C C . ASP A 1 116 ? -9.258 -1.714 -9.153 1.00 96.12 116 ASP A C 1
ATOM 891 O O . ASP A 1 116 ? -8.117 -2.127 -8.947 1.00 96.12 116 ASP A O 1
ATOM 895 N N . THR A 1 117 ? -10.160 -2.398 -9.848 1.00 96.38 117 THR A N 1
ATOM 896 C CA . THR A 1 117 ? -9.923 -3.696 -10.49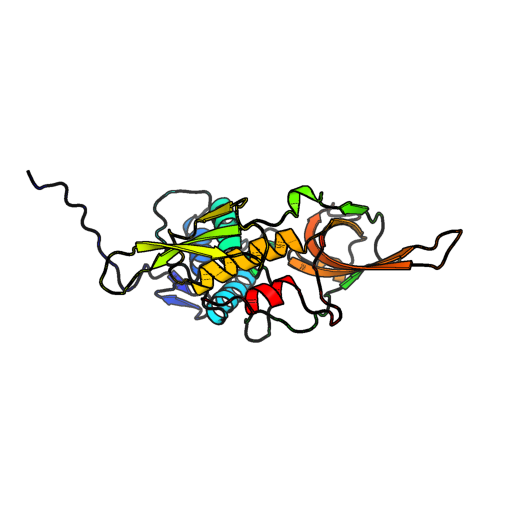5 1.00 96.38 117 THR A CA 1
ATOM 897 C C . THR A 1 117 ? -9.842 -3.584 -12.016 1.00 96.38 117 THR A C 1
ATOM 899 O O . THR A 1 117 ? -9.717 -4.598 -12.699 1.00 96.38 117 THR A O 1
ATOM 902 N N . SER A 1 118 ? -9.918 -2.366 -12.555 1.00 96.44 118 SER A N 1
ATOM 903 C CA . SER A 1 118 ? -9.813 -2.102 -13.985 1.00 96.44 118 SER A CA 1
ATOM 904 C C . SER A 1 118 ? -8.352 -2.122 -14.473 1.00 96.44 118 SER A C 1
ATOM 906 O O . SER A 1 118 ? -7.414 -2.131 -13.665 1.00 96.44 118 SER A O 1
ATOM 908 N N . PRO A 1 119 ? -8.122 -2.174 -15.800 1.00 96.19 119 PRO A N 1
ATOM 909 C CA . PRO A 1 119 ? -6.787 -2.062 -16.377 1.00 96.19 119 PRO A CA 1
ATOM 910 C C . PRO A 1 119 ? -6.061 -0.788 -15.940 1.00 96.19 119 PRO A C 1
ATOM 912 O O . PRO A 1 119 ? -6.575 0.323 -16.081 1.00 96.19 119 PRO A O 1
ATOM 915 N N . LEU A 1 120 ? -4.834 -0.945 -15.450 1.00 95.25 120 LEU A N 1
ATOM 916 C CA . LEU A 1 120 ? -4.037 0.169 -14.959 1.00 95.25 120 LEU A CA 1
ATOM 917 C C . LEU A 1 120 ? -3.433 0.977 -16.103 1.00 95.25 120 LEU A C 1
ATOM 919 O O . LEU A 1 120 ? -2.862 0.432 -17.047 1.00 95.25 120 LEU A O 1
ATOM 923 N N . THR A 1 121 ? -3.474 2.300 -15.956 1.00 94.88 121 THR A N 1
ATOM 924 C CA . THR A 1 121 ? -2.676 3.215 -16.775 1.00 94.88 121 THR A CA 1
ATOM 925 C C . THR A 1 121 ? -1.444 3.636 -15.971 1.00 94.88 121 THR A C 1
ATOM 927 O O . THR A 1 121 ? -1.608 4.307 -14.949 1.00 94.88 121 THR A O 1
ATOM 930 N N . PRO A 1 122 ? -0.218 3.246 -16.372 1.00 95.12 122 PRO A N 1
ATOM 931 C CA . PRO A 1 122 ? 0.991 3.667 -15.673 1.00 95.12 122 PRO A CA 1
ATOM 932 C C . PRO A 1 122 ? 1.168 5.185 -15.778 1.00 95.12 122 PRO A C 1
ATOM 934 O O . PRO A 1 122 ? 0.889 5.785 -16.815 1.00 95.12 122 PRO A O 1
ATOM 937 N N . VAL A 1 123 ? 1.677 5.802 -14.711 1.00 95.12 123 VAL A N 1
ATOM 938 C CA . VAL A 1 123 ? 1.916 7.254 -14.645 1.00 95.12 123 VAL A CA 1
ATOM 939 C C . VAL A 1 123 ? 3.015 7.679 -15.624 1.00 95.12 123 VAL A C 1
ATOM 941 O O . VAL A 1 123 ? 2.983 8.780 -16.169 1.00 95.12 123 VAL A O 1
ATOM 944 N N . MET A 1 124 ? 3.995 6.803 -15.847 1.00 95.75 124 MET A N 1
ATOM 945 C CA . MET A 1 124 ? 5.121 7.020 -16.749 1.00 95.75 124 MET A CA 1
ATOM 946 C C . MET A 1 124 ? 5.655 5.681 -17.263 1.00 95.75 124 MET A C 1
ATOM 948 O O . MET A 1 124 ? 5.563 4.668 -16.567 1.00 95.75 124 MET A O 1
ATOM 952 N N . THR A 1 125 ? 6.248 5.698 -18.457 1.00 96.56 125 THR A N 1
ATOM 953 C CA . THR A 1 125 ? 7.001 4.571 -19.019 1.00 96.56 125 THR A CA 1
ATOM 954 C C . THR A 1 125 ? 8.485 4.912 -19.066 1.00 96.56 125 THR A C 1
ATOM 956 O O . THR A 1 125 ? 8.868 5.969 -19.569 1.00 96.56 125 THR A O 1
ATOM 959 N N . PHE A 1 126 ? 9.312 4.004 -18.561 1.00 96.62 126 PHE A N 1
ATOM 960 C CA . PHE A 1 126 ? 10.762 4.070 -18.624 1.00 96.62 126 PHE A CA 1
ATOM 961 C C . PHE A 1 126 ? 11.299 3.102 -19.674 1.00 96.62 126 PHE A C 1
ATOM 963 O O . PHE A 1 126 ? 11.023 1.907 -19.616 1.00 96.62 126 PHE A O 1
ATOM 970 N N . ASP A 1 127 ? 12.122 3.606 -20.583 1.00 95.12 127 ASP A N 1
ATOM 971 C CA . ASP A 1 127 ? 12.808 2.863 -21.642 1.00 95.12 127 ASP A CA 1
ATOM 972 C C . ASP A 1 127 ? 14.295 3.274 -21.693 1.00 95.12 127 ASP A C 1
ATOM 974 O O . ASP A 1 127 ? 14.779 4.018 -20.831 1.00 95.12 127 ASP A O 1
ATOM 978 N N . GLU A 1 128 ? 15.049 2.775 -22.668 1.00 92.62 128 GLU A N 1
ATOM 979 C CA . GLU A 1 128 ? 16.468 3.102 -22.838 1.00 92.62 128 GLU A CA 1
ATOM 980 C C . GLU A 1 128 ? 16.736 4.589 -23.140 1.00 92.62 128 GLU A C 1
ATOM 982 O O . GLU A 1 128 ? 17.883 5.026 -23.052 1.00 92.62 128 GLU A O 1
ATOM 987 N N . SER A 1 129 ? 15.718 5.380 -23.498 1.00 92.50 129 SER A N 1
ATOM 988 C CA . SER A 1 129 ? 15.872 6.805 -23.813 1.00 92.50 129 SER A CA 1
ATOM 989 C C . SER A 1 129 ? 15.861 7.704 -22.577 1.00 92.50 129 SER A C 1
ATOM 991 O O . SER A 1 129 ? 16.461 8.780 -22.590 1.00 92.50 129 SER A O 1
ATOM 993 N N . ASN A 1 130 ? 15.183 7.278 -21.509 1.00 93.06 130 ASN A N 1
ATOM 994 C CA . ASN A 1 130 ? 14.925 8.108 -20.330 1.00 93.06 130 ASN A CA 1
ATOM 995 C C . ASN A 1 130 ? 15.412 7.487 -19.011 1.00 93.06 130 ASN A C 1
ATOM 997 O O . ASN A 1 130 ? 15.225 8.071 -17.942 1.00 93.06 130 ASN A O 1
ATOM 1001 N N . SER A 1 131 ? 16.048 6.317 -19.077 1.00 95.38 131 SER A N 1
ATOM 1002 C CA . SER A 1 131 ? 16.597 5.634 -17.912 1.00 95.38 131 SER A CA 1
ATOM 1003 C C . SER A 1 131 ? 17.793 4.754 -18.271 1.00 95.38 131 SER A C 1
ATOM 1005 O O . SER A 1 131 ? 17.897 4.226 -19.376 1.00 95.38 131 SER A O 1
ATOM 1007 N N . SER A 1 132 ? 18.701 4.583 -17.317 1.00 95.19 132 SER A N 1
ATOM 1008 C CA . SER A 1 132 ? 19.935 3.809 -17.449 1.00 95.19 132 SER A CA 1
ATOM 1009 C C . SER A 1 132 ? 20.128 2.871 -16.254 1.00 95.19 132 SER A C 1
ATOM 1011 O O . SER A 1 132 ? 19.346 2.885 -15.305 1.00 95.19 132 SER A O 1
ATOM 1013 N N . GLU A 1 133 ? 21.154 2.015 -16.315 1.00 95.00 133 GLU A N 1
ATOM 1014 C CA . GLU A 1 133 ? 21.566 1.140 -15.199 1.00 95.00 133 GLU A CA 1
ATOM 1015 C C . GLU A 1 133 ? 20.427 0.291 -14.607 1.00 95.00 133 GLU A C 1
ATOM 1017 O O . GLU A 1 133 ? 20.309 0.121 -13.396 1.00 95.00 133 GLU A O 1
ATOM 1022 N N . PHE A 1 134 ? 19.567 -0.253 -15.471 1.00 95.81 134 PHE A N 1
ATOM 1023 C CA . PHE A 1 134 ? 18.465 -1.104 -15.034 1.00 95.81 134 PHE A CA 1
ATOM 1024 C C . PHE A 1 134 ? 18.977 -2.434 -14.476 1.00 95.81 134 PHE A C 1
ATOM 1026 O O . PHE A 1 134 ? 19.638 -3.208 -15.172 1.00 95.81 134 PHE A O 1
ATOM 1033 N N . GLN A 1 135 ? 18.625 -2.708 -13.226 1.00 95.69 135 GLN A N 1
ATOM 1034 C CA . GLN A 1 135 ? 18.955 -3.925 -12.499 1.00 95.69 135 GLN A CA 1
ATOM 1035 C C . GLN A 1 135 ? 17.681 -4.562 -11.954 1.00 95.69 135 GLN A C 1
ATOM 1037 O O . GLN A 1 135 ? 16.781 -3.869 -11.485 1.00 95.69 135 GLN A O 1
ATOM 1042 N N . VAL A 1 136 ? 17.622 -5.894 -11.992 1.00 96.19 136 VAL A N 1
ATOM 1043 C CA . VAL A 1 136 ? 16.505 -6.679 -11.456 1.00 96.19 136 VAL A CA 1
ATOM 1044 C C . VAL A 1 136 ? 17.037 -7.703 -10.469 1.00 96.19 136 VAL A C 1
ATOM 1046 O O . VAL A 1 136 ? 17.864 -8.545 -10.820 1.00 96.19 136 VAL A O 1
ATOM 1049 N N . THR A 1 137 ? 16.487 -7.682 -9.261 1.00 96.81 137 THR A N 1
ATOM 1050 C CA . THR A 1 137 ? 16.768 -8.651 -8.204 1.00 96.81 137 THR A CA 1
ATOM 1051 C C . THR A 1 137 ? 15.533 -9.511 -7.998 1.00 96.81 137 THR A C 1
ATOM 1053 O O . THR A 1 137 ? 14.492 -9.042 -7.544 1.00 96.81 137 THR A O 1
ATOM 1056 N N . ARG A 1 138 ? 15.614 -10.795 -8.358 1.00 95.88 138 ARG A N 1
ATOM 1057 C CA . ARG A 1 138 ? 14.496 -11.728 -8.157 1.00 95.88 138 ARG A CA 1
ATOM 1058 C C . ARG A 1 138 ? 14.398 -12.131 -6.694 1.00 95.88 138 ARG A C 1
ATOM 1060 O O . ARG A 1 138 ? 15.398 -12.513 -6.091 1.00 95.88 138 ARG A O 1
ATOM 1067 N N . ARG A 1 139 ? 13.176 -12.129 -6.163 1.00 94.75 139 ARG A N 1
ATOM 1068 C CA . ARG A 1 139 ? 12.904 -12.671 -4.832 1.00 94.75 139 ARG A CA 1
ATOM 1069 C C . ARG A 1 139 ? 13.064 -14.192 -4.866 1.00 94.75 139 ARG A C 1
ATOM 1071 O O . ARG A 1 139 ? 12.607 -14.825 -5.830 1.00 94.75 139 ARG A O 1
ATOM 1078 N N . PRO A 1 140 ? 13.713 -14.797 -3.861 1.00 92.75 140 PRO A N 1
ATOM 1079 C CA . PRO A 1 140 ? 13.935 -16.232 -3.847 1.00 92.75 140 PRO A CA 1
ATOM 1080 C C . PRO A 1 140 ? 12.604 -16.978 -3.707 1.00 92.75 140 PRO A C 1
ATOM 1082 O O . PRO A 1 140 ? 11.622 -16.477 -3.159 1.00 92.75 140 PRO A O 1
ATOM 1085 N N . ILE A 1 141 ? 12.567 -18.212 -4.211 1.00 87.69 141 ILE A N 1
ATOM 1086 C CA . ILE A 1 141 ? 11.352 -19.041 -4.190 1.00 87.69 141 ILE A CA 1
ATOM 1087 C C . ILE A 1 141 ? 10.913 -19.346 -2.749 1.00 87.69 141 ILE A C 1
ATOM 1089 O O . ILE A 1 141 ? 9.718 -19.477 -2.500 1.00 87.69 141 ILE A O 1
ATOM 1093 N N . SER A 1 142 ? 11.854 -19.420 -1.798 1.00 88.00 142 SER A N 1
ATOM 1094 C CA . SER A 1 142 ? 11.569 -19.583 -0.365 1.00 88.00 142 SER A CA 1
ATOM 1095 C C . SER A 1 142 ? 10.608 -18.524 0.160 1.00 88.00 142 SER A C 1
ATOM 1097 O O . SER A 1 142 ? 9.653 -18.862 0.853 1.00 88.00 142 SER A O 1
ATOM 1099 N N . ASP A 1 143 ? 10.826 -17.272 -0.232 1.00 86.69 143 ASP A N 1
ATOM 1100 C CA . ASP A 1 143 ? 10.098 -16.119 0.295 1.00 86.69 143 ASP A CA 1
ATOM 1101 C C . ASP A 1 143 ? 8.712 -16.005 -0.322 1.00 86.69 143 ASP A C 1
ATOM 1103 O O . ASP A 1 143 ? 7.871 -15.291 0.211 1.00 86.69 143 ASP A O 1
ATOM 1107 N N . ARG A 1 144 ? 8.484 -16.723 -1.427 1.00 89.19 144 ARG A N 1
ATOM 1108 C CA . ARG A 1 144 ? 7.242 -16.779 -2.201 1.00 89.19 144 ARG A CA 1
ATOM 1109 C C . ARG A 1 144 ? 6.461 -18.076 -1.987 1.00 89.19 144 ARG A C 1
ATOM 1111 O O . ARG A 1 144 ? 5.497 -18.334 -2.710 1.00 89.19 144 ARG A O 1
ATOM 1118 N N . LYS A 1 145 ? 6.875 -18.917 -1.031 1.00 89.19 145 LYS A N 1
ATOM 1119 C CA . LYS A 1 145 ? 6.126 -20.123 -0.664 1.00 89.19 145 LYS A CA 1
ATOM 1120 C C . LYS A 1 145 ? 4.737 -19.740 -0.159 1.00 89.19 145 LYS A C 1
ATOM 1122 O O . LYS A 1 145 ? 4.567 -18.734 0.528 1.00 89.19 145 LYS A O 1
ATOM 1127 N N . ALA A 1 146 ? 3.753 -20.560 -0.516 1.00 90.50 146 ALA A N 1
ATOM 1128 C CA . ALA A 1 146 ? 2.408 -20.411 0.010 1.00 90.50 146 ALA A CA 1
ATOM 1129 C C . ALA A 1 146 ? 2.415 -20.613 1.532 1.00 90.50 146 ALA A C 1
ATOM 1131 O O . ALA A 1 146 ? 3.145 -21.460 2.048 1.00 90.50 146 ALA A O 1
ATOM 1132 N N . PHE A 1 147 ? 1.595 -19.829 2.216 1.00 93.62 147 PHE A N 1
ATOM 1133 C CA . PHE A 1 147 ? 1.366 -19.885 3.653 1.00 93.62 147 PHE A CA 1
ATOM 1134 C C . PHE A 1 147 ? -0.121 -19.596 3.901 1.00 93.62 147 PHE A C 1
ATOM 1136 O O . PHE A 1 147 ? -0.816 -19.138 2.989 1.00 93.62 147 PHE A O 1
ATOM 1143 N N . ALA A 1 148 ? -0.598 -19.876 5.107 1.00 94.62 148 ALA A N 1
ATOM 1144 C CA . ALA A 1 148 ? -1.925 -19.481 5.564 1.00 94.62 148 ALA A CA 1
ATOM 1145 C C . ALA A 1 148 ? -1.793 -18.268 6.495 1.00 94.62 148 ALA A C 1
ATOM 1147 O O . ALA A 1 148 ? -0.981 -18.280 7.420 1.00 94.62 148 ALA A O 1
ATOM 1148 N N . ALA A 1 149 ? -2.553 -17.207 6.238 1.00 95.12 149 ALA A N 1
ATOM 1149 C CA . ALA A 1 149 ? -2.584 -16.029 7.097 1.00 95.12 149 ALA A CA 1
ATOM 1150 C C . ALA A 1 149 ? -3.665 -16.220 8.166 1.00 95.12 149 ALA A C 1
ATOM 1152 O O . ALA A 1 149 ? -4.847 -16.284 7.828 1.00 95.12 149 ALA A O 1
ATOM 1153 N N . LEU A 1 150 ? -3.273 -16.303 9.437 1.00 95.62 150 LEU A N 1
ATOM 1154 C CA . LEU A 1 150 ? -4.205 -16.329 10.560 1.00 95.62 150 LEU A CA 1
ATOM 1155 C C . LEU A 1 150 ? -4.406 -14.895 11.049 1.00 95.62 150 LEU A C 1
ATOM 1157 O O . LEU A 1 150 ? -3.535 -14.322 11.700 1.00 95.62 150 LEU A O 1
ATOM 1161 N N . VAL A 1 151 ? -5.533 -14.285 10.687 1.00 96.56 151 VAL A N 1
ATOM 1162 C CA . VAL A 1 151 ? -5.804 -12.882 11.009 1.00 96.56 151 VAL A CA 1
ATOM 1163 C C . VAL A 1 151 ? -6.681 -12.801 12.247 1.00 96.56 151 VAL A C 1
ATOM 1165 O O . VAL A 1 151 ? -7.839 -13.222 12.219 1.00 96.56 151 VAL A O 1
ATOM 1168 N N . LEU A 1 152 ? -6.134 -12.255 13.332 1.00 96.00 152 LEU A N 1
ATOM 1169 C CA . LEU A 1 152 ? -6.877 -12.013 14.564 1.00 96.00 152 LEU A CA 1
ATOM 1170 C C . LEU A 1 152 ? -7.636 -10.689 14.450 1.00 96.00 152 LEU A C 1
ATOM 1172 O O . LEU A 1 152 ? -7.068 -9.665 14.074 1.00 96.00 152 LEU A O 1
ATOM 1176 N N . TRP A 1 153 ? -8.915 -10.700 14.796 1.00 95.50 153 TRP A N 1
ATOM 1177 C CA . TRP A 1 153 ? -9.790 -9.528 14.830 1.00 95.50 153 TRP A CA 1
ATOM 1178 C C . TRP A 1 153 ? -10.746 -9.640 16.018 1.00 95.50 153 TRP A C 1
ATOM 1180 O O . TRP A 1 153 ? -10.789 -10.672 16.684 1.00 95.50 153 TRP A O 1
ATOM 1190 N N . ARG A 1 154 ? -11.483 -8.580 16.343 1.00 93.94 154 ARG A N 1
ATOM 1191 C CA . ARG A 1 154 ? -12.375 -8.562 17.507 1.00 93.94 154 ARG A CA 1
ATOM 1192 C C . ARG A 1 154 ? -13.829 -8.446 17.082 1.00 93.94 154 ARG A C 1
ATOM 1194 O O . ARG A 1 154 ? -14.234 -7.409 16.572 1.00 93.94 154 ARG A O 1
ATOM 1201 N N . ASP A 1 155 ? -14.632 -9.463 17.360 1.00 90.94 155 ASP A N 1
ATOM 1202 C CA . ASP A 1 155 ? -16.083 -9.329 17.265 1.00 90.94 155 ASP A CA 1
ATOM 1203 C C . ASP A 1 155 ? -16.573 -8.503 18.457 1.00 90.94 155 ASP A C 1
ATOM 1205 O O . ASP A 1 155 ? -16.430 -8.916 19.607 1.00 90.94 155 ASP A O 1
ATOM 1209 N N . GLN A 1 156 ? -17.062 -7.293 18.188 1.00 85.12 156 GLN A N 1
ATOM 1210 C CA . GLN A 1 156 ? -17.442 -6.311 19.200 1.00 85.12 156 GLN A CA 1
ATOM 1211 C C . GLN A 1 156 ? -18.916 -5.927 19.012 1.00 85.12 156 GLN A C 1
ATOM 1213 O O . GLN A 1 156 ? -19.216 -4.946 18.324 1.00 85.12 156 GLN A O 1
ATOM 1218 N N . PRO A 1 157 ? -19.855 -6.661 19.631 1.00 82.94 157 PRO A N 1
ATOM 1219 C CA . PRO A 1 157 ? -21.255 -6.255 19.659 1.00 82.94 157 PRO A CA 1
ATOM 1220 C C . PRO A 1 157 ? -21.428 -4.964 20.477 1.00 82.94 157 PRO A C 1
ATOM 1222 O O . PRO A 1 157 ? -20.635 -4.650 21.367 1.00 82.94 157 PRO A O 1
ATOM 1225 N N . GLU A 1 158 ? -22.494 -4.209 20.191 1.00 75.12 158 GLU A N 1
ATOM 1226 C CA . GLU A 1 158 ? -22.715 -2.863 20.754 1.00 75.12 158 GLU A CA 1
ATOM 1227 C C . GLU A 1 158 ? -22.810 -2.840 22.293 1.00 75.12 158 GLU A C 1
ATOM 1229 O O . GLU A 1 158 ? -22.462 -1.840 22.919 1.00 75.12 158 GLU A O 1
ATOM 1234 N N . ASN A 1 159 ? -23.274 -3.932 22.910 1.00 76.06 159 ASN A N 1
ATOM 1235 C CA . ASN A 1 159 ? -23.566 -4.000 24.346 1.00 76.06 159 ASN A CA 1
ATOM 1236 C C . ASN A 1 159 ? -22.868 -5.164 25.071 1.00 76.06 159 ASN A C 1
ATOM 1238 O O . ASN A 1 159 ? -23.306 -5.524 26.163 1.00 76.06 159 ASN A O 1
ATOM 1242 N N . ASP A 1 160 ? -21.823 -5.759 24.494 1.00 77.12 160 ASP A N 1
ATOM 1243 C CA . ASP A 1 160 ? -21.086 -6.850 25.148 1.00 77.12 160 ASP A CA 1
ATOM 1244 C C . ASP A 1 160 ? -19.571 -6.640 25.083 1.00 77.12 160 ASP A C 1
ATOM 1246 O O . ASP A 1 160 ? -19.068 -5.730 24.422 1.00 77.12 160 ASP A O 1
ATOM 1250 N N . VAL A 1 161 ? -18.827 -7.469 25.803 1.00 80.19 161 VAL A N 1
ATOM 1251 C CA . VAL A 1 161 ? -17.369 -7.504 25.726 1.00 80.19 161 VAL A CA 1
ATOM 1252 C C . VAL A 1 161 ? -16.961 -8.099 24.383 1.00 80.19 161 VAL A C 1
ATOM 1254 O O . VAL A 1 161 ? -17.475 -9.137 23.972 1.00 80.19 161 VAL A O 1
ATOM 1257 N N . GLY A 1 162 ? -16.024 -7.443 23.699 1.00 83.94 162 GLY A N 1
ATOM 1258 C CA . GLY A 1 162 ? -15.504 -7.959 22.444 1.00 83.94 162 GLY A CA 1
ATOM 1259 C C . GLY A 1 162 ? -14.727 -9.255 22.635 1.00 83.94 162 GLY A C 1
ATOM 1260 O O . GLY A 1 162 ? -13.965 -9.403 23.594 1.00 83.94 162 GLY A O 1
ATOM 1261 N N . VAL A 1 163 ? -14.895 -10.179 21.697 1.00 90.00 163 VAL A N 1
ATOM 1262 C CA . VAL A 1 163 ? -14.217 -11.475 21.686 1.00 90.00 163 VAL A CA 1
ATOM 1263 C C . VAL A 1 163 ? -13.231 -11.505 20.529 1.00 90.00 163 VAL A C 1
ATOM 1265 O O . VAL A 1 163 ? -13.584 -11.187 19.394 1.00 90.00 163 VAL A O 1
ATOM 1268 N N . THR A 1 164 ? -11.989 -11.895 20.805 1.00 94.19 164 THR A N 1
ATOM 1269 C CA . THR A 1 164 ? -10.998 -12.109 19.749 1.00 94.19 164 THR A CA 1
ATOM 1270 C C . THR A 1 164 ? -11.362 -13.355 18.948 1.00 94.19 164 THR A C 1
ATOM 1272 O O . THR A 1 164 ? -11.495 -14.445 19.503 1.00 94.19 164 THR A O 1
ATOM 1275 N N . GLN A 1 165 ? -11.499 -13.178 17.643 1.00 94.62 165 GLN A N 1
ATOM 1276 C CA . GLN A 1 165 ? -11.728 -14.211 16.646 1.00 94.62 165 GLN A CA 1
ATOM 1277 C C . GLN A 1 165 ? -10.499 -14.331 15.747 1.00 94.62 165 GLN A C 1
ATOM 1279 O O . GLN A 1 165 ? -9.704 -13.397 15.629 1.00 94.62 165 GLN A O 1
ATOM 1284 N N . ALA A 1 166 ? -10.351 -15.484 15.105 1.00 94.94 166 ALA A N 1
ATOM 1285 C CA . ALA A 1 166 ? -9.289 -15.735 14.145 1.00 94.94 166 ALA A CA 1
ATOM 1286 C C . ALA A 1 166 ? -9.905 -16.193 12.825 1.00 94.94 166 ALA A C 1
ATOM 1288 O O . ALA A 1 166 ? -10.622 -17.194 12.792 1.00 94.94 166 ALA A O 1
ATOM 1289 N N . THR A 1 167 ? -9.606 -15.481 11.744 1.00 95.19 167 THR A N 1
ATOM 1290 C CA . THR A 1 167 ? -10.017 -15.869 10.394 1.00 95.19 167 THR A CA 1
ATOM 1291 C C . THR A 1 167 ? -8.790 -16.303 9.615 1.00 95.19 167 THR A C 1
ATOM 1293 O O . THR A 1 167 ? -7.809 -15.568 9.496 1.00 95.19 167 THR A O 1
ATOM 1296 N N . GLU A 1 168 ? -8.841 -17.518 9.083 1.00 94.88 168 GLU A N 1
ATOM 1297 C CA . GLU A 1 168 ? -7.771 -18.061 8.263 1.00 94.88 168 GLU A CA 1
ATOM 1298 C C . GLU A 1 168 ? -7.992 -17.698 6.790 1.00 94.88 168 GLU A C 1
ATOM 1300 O O . GLU A 1 168 ? -9.027 -18.015 6.204 1.00 94.88 168 GLU A O 1
ATOM 1305 N N . VAL A 1 169 ? -7.002 -17.061 6.168 1.00 94.94 169 VAL A N 1
ATOM 1306 C CA . VAL A 1 169 ? -7.000 -16.747 4.738 1.00 94.94 169 VAL A CA 1
ATOM 1307 C C . VAL A 1 169 ? -5.917 -17.582 4.060 1.00 94.94 169 VAL A C 1
ATOM 1309 O O . VAL A 1 169 ? -4.754 -17.560 4.463 1.00 94.94 169 VAL A O 1
ATOM 1312 N N . ARG A 1 170 ? -6.280 -18.320 3.006 1.00 94.38 170 ARG A N 1
ATOM 1313 C CA . ARG A 1 170 ? -5.347 -19.124 2.198 1.00 94.38 170 ARG A CA 1
ATOM 1314 C C . ARG A 1 170 ? -5.837 -19.268 0.762 1.00 94.38 170 ARG A C 1
ATOM 1316 O O . ARG A 1 170 ? -7.028 -19.138 0.487 1.00 94.38 170 ARG A O 1
ATOM 1323 N N . TYR A 1 171 ? -4.938 -19.632 -0.152 1.00 93.06 171 TYR A N 1
ATOM 1324 C CA . TYR A 1 171 ? -5.367 -20.122 -1.463 1.00 93.06 171 TYR A CA 1
ATOM 1325 C C . TYR A 1 171 ? -5.805 -21.584 -1.374 1.00 93.06 171 TYR A C 1
ATOM 1327 O O . TYR A 1 171 ? -5.167 -22.399 -0.700 1.00 93.06 171 TYR A O 1
ATOM 1335 N N . ALA A 1 172 ? -6.864 -21.923 -2.109 1.00 91.50 172 ALA A N 1
ATOM 1336 C CA . ALA A 1 172 ? -7.394 -23.278 -2.174 1.00 91.50 172 ALA A CA 1
ATOM 1337 C C . ALA A 1 172 ? -6.300 -24.303 -2.527 1.00 91.50 172 ALA A C 1
ATOM 1339 O O . ALA A 1 172 ? -5.529 -24.111 -3.467 1.00 91.50 172 ALA A O 1
ATOM 1340 N N . GLY A 1 173 ? -6.235 -25.391 -1.754 1.00 89.38 173 GLY A N 1
ATOM 1341 C CA . GLY A 1 173 ? -5.270 -26.476 -1.957 1.00 89.38 173 GLY A CA 1
ATOM 1342 C C . GLY A 1 173 ? -3.820 -26.147 -1.580 1.00 89.38 173 GLY A C 1
ATOM 1343 O O . GLY A 1 173 ? -2.932 -26.941 -1.877 1.00 89.38 173 GLY A O 1
ATOM 1344 N N . THR A 1 174 ? -3.556 -25.006 -0.936 1.00 90.69 174 THR A N 1
ATOM 1345 C CA . THR A 1 174 ? -2.206 -24.610 -0.502 1.00 90.69 174 THR A CA 1
ATOM 1346 C C . THR A 1 174 ? -2.108 -24.499 1.016 1.00 90.69 174 THR A C 1
ATOM 1348 O O . THR A 1 174 ? -3.117 -24.262 1.676 1.00 90.69 174 THR A O 1
ATOM 1351 N N . ALA A 1 175 ? -0.891 -24.682 1.550 1.00 89.12 175 ALA A N 1
ATOM 1352 C CA . ALA A 1 175 ? -0.561 -24.515 2.971 1.00 89.12 175 ALA A CA 1
ATOM 1353 C C . ALA A 1 175 ? -1.544 -25.210 3.939 1.00 89.12 175 ALA A C 1
ATOM 13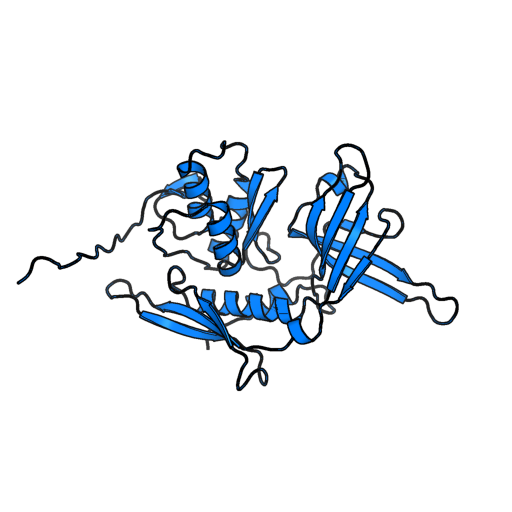55 O O . ALA A 1 175 ? -1.860 -24.668 4.991 1.00 89.12 175 ALA A O 1
ATOM 1356 N N . ILE A 1 176 ? -2.035 -26.406 3.572 1.00 88.62 176 ILE A N 1
ATOM 1357 C CA . ILE A 1 176 ? -3.072 -27.142 4.323 1.00 88.62 176 ILE A CA 1
ATOM 1358 C C . ILE A 1 176 ? -2.638 -27.392 5.772 1.00 88.62 176 ILE A C 1
ATOM 1360 O O . ILE A 1 176 ? -3.441 -27.224 6.683 1.00 88.62 176 ILE A O 1
ATOM 1364 N N . ASP A 1 177 ? -1.359 -27.716 5.961 1.00 88.94 177 ASP A N 1
ATOM 1365 C CA . ASP A 1 177 ? -0.739 -27.966 7.264 1.00 88.94 177 ASP A CA 1
ATOM 1366 C C . ASP A 1 177 ? 0.245 -26.842 7.657 1.00 88.94 177 ASP A C 1
ATOM 1368 O O . ASP A 1 177 ? 1.141 -27.037 8.478 1.00 88.94 177 ASP A O 1
ATOM 1372 N N . GLY A 1 178 ? 0.105 -25.659 7.046 1.00 87.12 178 GLY A N 1
ATOM 1373 C CA . GLY A 1 178 ? 0.996 -24.512 7.218 1.00 87.12 178 GLY A CA 1
ATOM 1374 C C . GLY A 1 178 ? 2.058 -24.353 6.113 1.00 87.12 178 GLY A C 1
ATOM 1375 O O . GLY A 1 178 ? 2.016 -25.042 5.087 1.00 87.12 178 GLY A O 1
ATOM 1376 N N . PRO A 1 179 ? 3.017 -23.422 6.281 1.00 91.81 179 PRO A N 1
ATOM 1377 C CA . PRO A 1 179 ? 3.234 -22.586 7.466 1.00 91.81 179 PRO A CA 1
ATOM 1378 C C . PRO A 1 179 ? 2.111 -21.562 7.687 1.00 91.81 179 PRO A C 1
ATOM 1380 O O . PRO A 1 179 ? 1.503 -21.094 6.725 1.00 91.81 179 PRO A O 1
ATOM 1383 N N . TYR A 1 180 ? 1.862 -21.221 8.951 1.00 93.00 180 TYR A N 1
ATOM 1384 C CA . TYR A 1 180 ? 0.921 -20.176 9.357 1.00 93.00 180 TYR A CA 1
ATOM 1385 C C . TYR A 1 180 ? 1.693 -18.893 9.693 1.00 93.00 180 TYR A C 1
ATOM 1387 O O . TYR A 1 180 ? 2.748 -18.965 10.325 1.00 93.00 180 TYR A O 1
ATOM 1395 N N . GLU A 1 181 ? 1.195 -17.736 9.259 1.00 94.00 181 GLU A N 1
ATOM 1396 C CA . GLU A 1 181 ? 1.670 -16.428 9.727 1.00 94.00 181 GLU A CA 1
ATOM 1397 C C . GLU A 1 181 ? 0.533 -15.689 10.426 1.00 94.00 181 GLU A C 1
ATOM 1399 O O . GLU A 1 181 ? -0.530 -15.482 9.835 1.00 94.00 181 GLU A O 1
ATOM 1404 N N . ASP A 1 182 ? 0.792 -15.263 11.659 1.00 94.19 182 ASP A N 1
ATOM 1405 C CA . ASP A 1 182 ? -0.170 -14.522 12.462 1.00 94.19 182 ASP A CA 1
ATOM 1406 C C . ASP A 1 182 ? -0.148 -13.039 12.083 1.00 94.19 182 ASP A C 1
ATOM 1408 O O . ASP A 1 182 ? 0.904 -12.392 12.043 1.00 94.19 182 ASP A O 1
ATOM 1412 N N . LEU A 1 183 ? -1.329 -12.494 11.812 1.00 94.88 183 LEU A N 1
ATOM 1413 C CA . LEU A 1 183 ? -1.562 -11.072 11.607 1.00 94.88 183 LEU A CA 1
ATOM 1414 C C . LEU A 1 183 ? -2.510 -10.593 12.700 1.00 94.88 183 LEU A C 1
ATOM 1416 O O . LEU A 1 183 ? -3.720 -10.801 12.621 1.00 94.88 183 LEU A O 1
ATOM 1420 N N . ASP A 1 184 ? -1.959 -9.957 13.730 1.00 93.69 184 ASP A N 1
ATOM 1421 C CA . ASP A 1 184 ? -2.768 -9.487 14.849 1.00 93.69 184 ASP A CA 1
ATOM 1422 C C . ASP A 1 184 ? -3.369 -8.106 14.565 1.00 93.69 184 ASP A C 1
ATOM 1424 O O . ASP A 1 184 ? -2.682 -7.084 14.555 1.00 93.69 184 ASP A O 1
ATOM 1428 N N . GLY A 1 185 ? -4.672 -8.092 14.295 1.00 91.94 185 GLY A N 1
ATOM 1429 C CA . GLY A 1 185 ? -5.496 -6.893 14.211 1.00 91.94 185 GLY A CA 1
ATOM 1430 C C . GLY A 1 185 ? -6.488 -6.763 15.366 1.00 91.94 185 GLY A C 1
ATOM 1431 O O . GLY A 1 185 ? -7.305 -5.845 15.343 1.00 91.94 185 GLY A O 1
ATOM 1432 N N . SER A 1 186 ? -6.456 -7.644 16.372 1.00 91.94 186 SER A N 1
ATOM 1433 C CA . SER A 1 186 ? -7.499 -7.760 17.407 1.00 91.94 186 SER A CA 1
ATOM 1434 C C . SER A 1 186 ? -7.675 -6.503 18.262 1.00 91.94 186 SER A C 1
ATOM 1436 O O . SER A 1 186 ? -8.747 -6.254 18.820 1.00 91.94 186 SER A O 1
ATOM 1438 N N . GLU A 1 187 ? -6.647 -5.661 18.332 1.00 90.19 187 GLU A N 1
ATOM 1439 C CA . GLU A 1 187 ? -6.716 -4.406 19.071 1.00 90.19 187 GLU A CA 1
ATOM 1440 C C . GLU A 1 187 ? -7.612 -3.359 18.394 1.00 90.19 187 GLU A C 1
ATOM 1442 O O . GLU A 1 187 ? -8.217 -2.553 19.105 1.00 90.19 187 GLU A O 1
ATOM 1447 N N . PHE A 1 188 ? -7.732 -3.373 17.058 1.00 91.19 188 PHE A N 1
ATOM 1448 C CA . PHE A 1 188 ? -8.357 -2.290 16.281 1.00 91.19 188 PHE A CA 1
ATOM 1449 C C . PHE A 1 188 ? -9.324 -2.732 15.173 1.00 91.19 188 PHE A C 1
ATOM 1451 O O . PHE A 1 188 ? -10.183 -1.938 14.793 1.00 91.19 188 PHE A O 1
ATOM 1458 N N . MET A 1 189 ? -9.215 -3.954 14.649 1.00 93.81 189 MET A N 1
ATOM 1459 C CA . MET A 1 189 ? -10.120 -4.490 13.630 1.00 93.81 189 MET A CA 1
ATOM 1460 C C . MET A 1 189 ? -11.365 -5.079 14.281 1.00 93.81 189 MET A C 1
ATOM 1462 O O . MET A 1 189 ? -11.270 -6.040 15.042 1.00 93.81 189 MET A O 1
ATOM 1466 N N . THR A 1 190 ? -12.535 -4.551 13.925 1.00 92.12 190 THR A N 1
ATOM 1467 C CA . THR A 1 190 ? -13.832 -5.038 14.433 1.00 92.12 190 THR A CA 1
ATOM 1468 C C . THR A 1 190 ? -14.704 -5.714 13.381 1.00 92.12 190 THR A C 1
ATOM 1470 O O . THR A 1 190 ? -15.842 -6.097 13.644 1.00 92.12 190 THR A O 1
ATOM 1473 N N . ARG A 1 191 ? -14.190 -5.845 12.155 1.00 91.44 191 ARG A N 1
ATOM 1474 C CA . ARG A 1 191 ? -14.917 -6.402 11.014 1.00 91.44 191 ARG A CA 1
ATOM 1475 C C . ARG A 1 191 ? -14.129 -7.533 10.388 1.00 91.44 191 ARG A C 1
ATOM 1477 O O . ARG A 1 191 ? -13.004 -7.323 9.937 1.00 91.44 191 ARG A O 1
ATOM 1484 N N . GLU A 1 192 ? -14.771 -8.684 10.244 1.00 94.62 192 GLU A N 1
ATOM 1485 C CA . GLU A 1 192 ? -14.158 -9.846 9.602 1.00 94.62 192 GLU A CA 1
ATOM 1486 C C . GLU A 1 192 ? -13.699 -9.548 8.170 1.00 94.62 192 GLU A C 1
ATOM 1488 O O . GLU A 1 192 ? -12.585 -9.888 7.787 1.00 94.62 192 GLU A O 1
ATOM 1493 N N . LEU A 1 193 ? -14.506 -8.829 7.382 1.00 95.38 193 LEU A N 1
ATOM 1494 C CA . LEU A 1 193 ? -14.138 -8.486 6.005 1.00 95.38 193 LEU A CA 1
ATOM 1495 C C . LEU A 1 193 ? -12.847 -7.649 5.925 1.00 95.38 193 LEU A C 1
ATOM 1497 O O . LEU A 1 193 ? -12.083 -7.784 4.969 1.00 95.38 193 LEU A O 1
ATOM 1501 N N . HIS A 1 194 ? -12.584 -6.791 6.915 1.00 95.50 194 HIS A N 1
ATOM 1502 C CA . HIS A 1 194 ? -11.328 -6.040 6.994 1.00 95.50 194 HIS A CA 1
ATOM 1503 C C . HIS A 1 194 ? -10.160 -7.001 7.249 1.00 95.50 194 HIS A C 1
ATOM 1505 O O . HIS A 1 194 ? -9.183 -6.972 6.498 1.00 95.50 194 HIS A O 1
ATOM 1511 N N . ALA A 1 195 ? -10.302 -7.918 8.208 1.00 95.75 195 ALA A N 1
ATOM 1512 C CA . ALA A 1 195 ? -9.305 -8.948 8.496 1.00 95.75 195 ALA A CA 1
ATOM 1513 C C . ALA A 1 195 ? -9.001 -9.829 7.268 1.00 95.75 195 ALA A C 1
ATOM 1515 O O . ALA A 1 195 ? -7.840 -9.980 6.881 1.00 95.75 195 ALA A O 1
ATOM 1516 N N . VAL A 1 196 ? -10.040 -10.321 6.583 1.00 96.19 196 VAL A N 1
ATOM 1517 C CA . VAL A 1 196 ? -9.907 -11.131 5.361 1.00 96.19 196 VAL A CA 1
ATOM 1518 C C . VAL A 1 196 ? -9.150 -10.370 4.272 1.00 96.19 196 VAL A C 1
ATOM 1520 O O . VAL A 1 196 ? -8.246 -10.921 3.647 1.00 96.19 196 VAL A O 1
ATOM 1523 N N . ARG A 1 197 ? -9.465 -9.087 4.057 1.00 97.00 197 ARG A N 1
ATOM 1524 C CA . ARG A 1 197 ? -8.788 -8.254 3.051 1.00 97.00 197 ARG A CA 1
ATOM 1525 C C . ARG A 1 197 ? -7.326 -7.977 3.392 1.00 97.00 197 ARG A C 1
ATOM 1527 O O . ARG A 1 197 ? -6.490 -7.996 2.488 1.00 97.00 197 ARG A O 1
ATOM 1534 N N . ALA A 1 198 ? -7.003 -7.749 4.665 1.00 96.12 198 ALA A N 1
ATOM 1535 C CA . ALA A 1 198 ? -5.622 -7.590 5.120 1.00 96.12 198 ALA A CA 1
ATOM 1536 C C . ALA A 1 198 ? -4.808 -8.877 4.888 1.00 96.12 198 ALA A C 1
ATOM 1538 O O . ALA A 1 198 ? -3.717 -8.827 4.313 1.00 96.12 198 ALA A O 1
ATOM 1539 N N . GLY A 1 199 ? -5.376 -10.038 5.237 1.00 96.31 199 GLY A N 1
ATOM 1540 C CA . GLY A 1 199 ? -4.781 -11.346 4.953 1.00 96.31 199 GLY A CA 1
ATOM 1541 C C . GLY A 1 199 ? -4.608 -11.606 3.453 1.00 96.31 199 GLY A C 1
ATOM 1542 O O . GLY A 1 199 ? -3.531 -12.016 3.015 1.00 96.31 199 GLY A O 1
ATOM 1543 N N . ALA A 1 200 ? -5.625 -11.293 2.645 1.00 96.56 200 ALA A N 1
ATOM 1544 C CA . ALA A 1 200 ? -5.580 -11.434 1.190 1.00 96.56 200 ALA A CA 1
ATOM 1545 C C . ALA A 1 200 ? -4.472 -10.575 0.566 1.00 96.56 200 ALA A C 1
ATOM 1547 O O . ALA A 1 200 ? -3.716 -11.076 -0.265 1.00 96.56 200 ALA A O 1
ATOM 1548 N N . LEU A 1 201 ? -4.303 -9.321 1.005 1.00 96.00 201 LEU A N 1
ATOM 1549 C CA . LEU A 1 201 ? -3.223 -8.459 0.518 1.00 96.00 201 LEU A CA 1
ATOM 1550 C C . LEU A 1 201 ? -1.851 -9.070 0.822 1.00 96.00 201 LEU A C 1
ATOM 1552 O O . LEU A 1 201 ? -0.991 -9.127 -0.059 1.00 96.00 201 LEU A O 1
ATOM 1556 N N . ARG A 1 202 ? -1.649 -9.566 2.047 1.00 94.94 202 ARG A N 1
ATOM 1557 C CA . ARG A 1 202 ? -0.387 -10.185 2.468 1.00 94.94 202 ARG A CA 1
ATOM 1558 C C . ARG A 1 202 ? -0.054 -11.431 1.638 1.00 94.94 202 ARG A C 1
ATOM 1560 O O . ARG A 1 202 ? 1.092 -11.595 1.208 1.00 94.94 202 ARG A O 1
ATOM 1567 N N . LEU A 1 203 ? -1.044 -12.289 1.388 1.00 95.00 203 LEU A N 1
ATOM 1568 C CA . LEU A 1 203 ? -0.905 -13.473 0.532 1.00 95.00 203 LEU A CA 1
ATOM 1569 C C . LEU A 1 203 ? -0.575 -13.086 -0.911 1.00 95.00 203 LEU A C 1
ATOM 1571 O O . LEU A 1 203 ? 0.391 -13.604 -1.482 1.00 95.00 203 LEU A O 1
ATOM 1575 N N . ALA A 1 204 ? -1.326 -12.135 -1.467 1.00 95.62 204 ALA A N 1
ATOM 1576 C CA . ALA A 1 204 ? -1.175 -11.659 -2.834 1.00 95.62 204 ALA A CA 1
ATOM 1577 C C . ALA A 1 204 ? 0.220 -11.066 -3.071 1.00 95.62 204 ALA A C 1
ATOM 1579 O O . ALA A 1 204 ? 0.892 -11.412 -4.047 1.00 95.62 204 ALA A O 1
ATOM 1580 N N . GLN A 1 205 ? 0.705 -10.237 -2.141 1.00 94.56 205 GLN A N 1
ATOM 1581 C CA . GLN A 1 205 ? 2.051 -9.665 -2.190 1.00 94.56 205 GLN A CA 1
ATOM 1582 C C . GLN A 1 205 ? 3.123 -10.756 -2.247 1.00 94.56 205 GLN A C 1
ATOM 1584 O O . GLN A 1 205 ? 4.023 -10.698 -3.086 1.00 94.56 205 GLN A O 1
ATOM 1589 N N . ARG A 1 206 ? 3.024 -11.779 -1.391 1.00 93.38 206 ARG A N 1
ATOM 1590 C CA . ARG A 1 206 ? 4.006 -12.869 -1.353 1.00 93.38 206 ARG A CA 1
ATOM 1591 C C . ARG A 1 206 ? 3.965 -13.745 -2.609 1.00 93.38 206 ARG A C 1
ATOM 1593 O O . ARG A 1 206 ? 5.010 -14.168 -3.105 1.00 93.38 206 ARG A O 1
ATOM 1600 N N . ARG A 1 207 ? 2.775 -14.021 -3.139 1.00 93.50 207 ARG A N 1
ATOM 1601 C CA . ARG A 1 207 ? 2.599 -14.879 -4.317 1.00 93.50 207 ARG A CA 1
ATOM 1602 C C . ARG A 1 207 ? 3.087 -14.206 -5.600 1.00 93.50 207 ARG A C 1
ATOM 1604 O O . ARG A 1 207 ? 3.823 -14.826 -6.384 1.00 93.50 207 ARG A O 1
ATOM 1611 N N . HIS A 1 208 ? 2.681 -12.955 -5.808 1.00 95.06 208 HIS A N 1
ATOM 1612 C CA . HIS A 1 208 ? 2.726 -12.299 -7.117 1.00 95.06 208 HIS A CA 1
ATOM 1613 C C . HIS A 1 208 ? 3.862 -11.287 -7.286 1.00 95.06 208 HIS A C 1
ATOM 1615 O O . HIS A 1 208 ? 4.306 -11.055 -8.414 1.00 95.06 208 HIS A O 1
ATOM 1621 N N . ILE A 1 209 ? 4.396 -10.709 -6.207 1.00 95.69 209 ILE A N 1
ATOM 1622 C CA . ILE A 1 209 ? 5.569 -9.830 -6.307 1.00 95.69 209 ILE A CA 1
ATOM 1623 C C . ILE A 1 209 ? 6.813 -10.712 -6.433 1.00 95.69 209 ILE A C 1
ATOM 1625 O O . ILE A 1 209 ? 7.218 -11.402 -5.498 1.00 95.69 209 ILE A O 1
ATOM 1629 N N . THR A 1 210 ? 7.399 -10.741 -7.631 1.00 96.12 210 THR A N 1
ATOM 1630 C CA . THR A 1 210 ? 8.418 -11.743 -7.984 1.00 96.12 210 THR A CA 1
ATOM 1631 C C . THR A 1 210 ? 9.843 -11.207 -7.985 1.00 96.12 210 THR A C 1
ATOM 1633 O O . THR A 1 210 ? 10.793 -11.985 -7.889 1.00 96.12 210 THR A O 1
ATOM 1636 N N . HIS A 1 211 ? 10.007 -9.899 -8.124 1.00 96.19 211 HIS A N 1
ATOM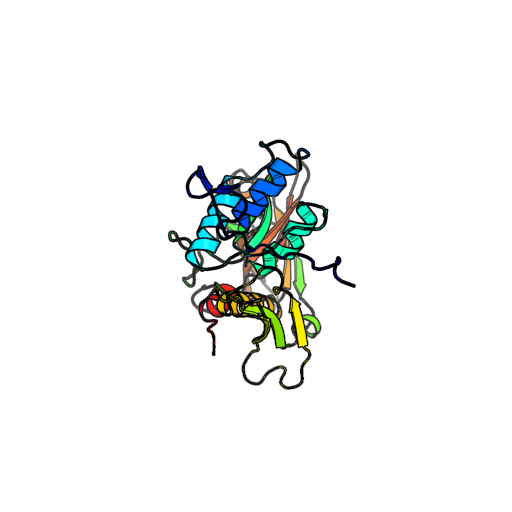 1637 C CA . HIS A 1 211 ? 11.299 -9.250 -8.228 1.00 96.19 211 HIS A CA 1
ATOM 1638 C C . HIS A 1 211 ? 11.175 -7.776 -7.859 1.00 96.19 211 HIS A C 1
ATOM 1640 O O . HIS A 1 211 ? 10.092 -7.195 -7.920 1.00 96.19 211 HIS A O 1
ATOM 1646 N N . ASP A 1 212 ? 12.308 -7.196 -7.515 1.00 97.44 212 ASP A N 1
ATOM 1647 C CA . ASP A 1 212 ? 12.491 -5.773 -7.297 1.00 97.44 212 ASP A CA 1
ATOM 1648 C C . ASP A 1 212 ? 13.415 -5.250 -8.403 1.00 97.44 212 ASP A C 1
ATOM 1650 O O . ASP A 1 212 ? 14.222 -6.000 -8.967 1.00 97.44 212 ASP A O 1
ATOM 1654 N N . ALA A 1 213 ? 13.266 -3.983 -8.763 1.00 97.56 213 ALA A N 1
ATOM 1655 C CA . ALA A 1 213 ? 14.053 -3.342 -9.799 1.00 97.56 213 ALA A CA 1
ATOM 1656 C C . ALA A 1 213 ? 14.624 -2.012 -9.314 1.00 97.56 213 ALA A C 1
ATOM 1658 O O . ALA A 1 213 ? 14.034 -1.316 -8.488 1.00 97.56 213 ALA A O 1
ATOM 1659 N N . SER A 1 214 ? 15.785 -1.666 -9.855 1.00 97.69 214 SER A N 1
ATOM 1660 C CA . SER A 1 214 ? 16.452 -0.392 -9.626 1.00 97.69 214 SER A CA 1
ATOM 1661 C C . SER A 1 214 ? 16.932 0.162 -10.956 1.00 97.69 214 SER A C 1
ATOM 1663 O O . SER A 1 214 ? 17.426 -0.592 -11.795 1.00 97.69 214 SER A O 1
ATOM 1665 N N . TRP A 1 215 ? 16.792 1.465 -11.164 1.00 97.62 215 TRP A N 1
ATOM 1666 C CA . TRP A 1 215 ? 17.344 2.144 -12.334 1.00 97.62 215 TRP A CA 1
ATOM 1667 C C . TRP A 1 215 ? 17.674 3.594 -12.028 1.00 97.62 215 TRP A C 1
ATOM 1669 O O . TRP A 1 215 ? 17.206 4.173 -11.046 1.00 97.62 215 TRP A O 1
ATOM 1679 N N . VAL A 1 216 ? 18.491 4.170 -12.897 1.00 97.12 216 VAL A N 1
ATOM 1680 C CA . VAL A 1 216 ? 18.961 5.543 -12.803 1.00 97.12 216 VAL A CA 1
ATOM 1681 C C . VAL A 1 216 ? 18.238 6.401 -13.835 1.00 97.12 216 VAL A C 1
ATOM 1683 O O . VAL A 1 216 ? 17.968 5.964 -14.955 1.00 97.12 216 VAL A O 1
ATOM 1686 N N . VAL A 1 217 ? 17.899 7.627 -13.454 1.00 95.88 217 VAL A N 1
ATOM 1687 C CA . VAL A 1 217 ? 17.196 8.599 -14.293 1.00 95.88 217 VAL A CA 1
ATOM 1688 C C . VAL A 1 217 ? 17.829 9.978 -14.176 1.00 95.88 217 VAL A C 1
ATOM 1690 O O . VAL A 1 217 ? 18.363 10.353 -13.132 1.00 95.88 217 VAL A O 1
ATOM 1693 N N . VAL A 1 218 ? 17.730 10.771 -15.240 1.00 93.88 218 VAL A N 1
ATOM 1694 C CA . VAL A 1 218 ? 18.041 12.203 -15.176 1.00 93.88 218 VAL A CA 1
ATOM 1695 C C . VAL A 1 218 ? 16.783 12.944 -14.708 1.00 93.88 218 VAL A C 1
ATOM 1697 O O . VAL A 1 218 ? 15.730 12.752 -15.317 1.00 93.88 218 VAL A O 1
ATOM 1700 N N . PRO A 1 219 ? 16.839 13.788 -13.660 1.00 90.50 219 PRO A N 1
ATOM 1701 C CA . PRO A 1 219 ? 15.648 14.461 -13.148 1.00 90.50 219 PRO A CA 1
ATOM 1702 C C . PRO A 1 219 ? 15.074 15.447 -14.172 1.00 90.50 219 PRO A C 1
ATOM 1704 O O . PRO A 1 219 ? 15.654 16.496 -14.447 1.00 90.50 219 PRO A O 1
ATOM 1707 N N . THR A 1 220 ? 13.909 15.123 -14.727 1.00 90.69 220 THR A N 1
ATOM 1708 C CA . THR A 1 220 ? 13.073 16.049 -15.504 1.00 90.69 220 THR A CA 1
ATOM 1709 C C . THR A 1 220 ? 11.887 16.514 -14.656 1.00 90.69 220 THR A C 1
ATOM 1711 O O . THR A 1 220 ? 11.565 15.864 -13.659 1.00 90.69 220 THR A O 1
ATOM 1714 N N . PRO A 1 221 ? 11.168 17.590 -15.033 1.00 89.88 221 PRO A N 1
ATOM 1715 C CA . PRO A 1 221 ? 9.961 18.002 -14.314 1.00 89.88 221 PRO A CA 1
ATOM 1716 C C . PRO A 1 221 ? 8.908 16.892 -14.182 1.00 89.88 221 PRO A C 1
ATOM 1718 O O . PRO A 1 221 ? 8.224 16.828 -13.163 1.00 89.88 221 PRO A O 1
ATOM 1721 N N . GLN A 1 222 ? 8.788 15.997 -15.174 1.00 90.00 222 GLN A N 1
ATOM 1722 C CA . GLN A 1 222 ? 7.852 14.873 -15.085 1.00 90.00 222 GLN A CA 1
ATOM 1723 C C . GLN A 1 222 ? 8.326 13.809 -14.086 1.00 90.00 222 GLN A C 1
ATOM 1725 O O . GLN A 1 222 ? 7.525 13.322 -13.296 1.00 90.00 222 GLN A O 1
ATOM 1730 N N . ILE A 1 223 ? 9.621 13.478 -14.077 1.00 89.81 223 ILE A N 1
ATOM 1731 C CA . ILE A 1 223 ? 10.198 12.512 -13.128 1.00 89.81 223 ILE A CA 1
ATOM 1732 C C . ILE A 1 223 ? 10.171 13.074 -11.703 1.00 89.81 223 ILE A C 1
ATOM 1734 O O . ILE A 1 223 ? 9.860 12.355 -10.762 1.00 89.81 223 ILE A O 1
ATOM 1738 N N . ALA A 1 224 ? 10.403 14.378 -11.544 1.00 87.94 224 ALA A N 1
ATOM 1739 C CA . ALA A 1 224 ? 10.262 15.075 -10.271 1.00 87.94 224 ALA A CA 1
ATOM 1740 C C . ALA A 1 224 ? 8.824 15.062 -9.729 1.00 87.94 224 ALA A C 1
ATOM 1742 O O . ALA A 1 224 ? 8.623 15.255 -8.535 1.00 87.94 224 ALA A O 1
ATOM 1743 N N . ALA A 1 225 ? 7.810 14.820 -10.562 1.00 89.31 225 ALA A N 1
ATOM 1744 C CA . ALA A 1 225 ? 6.438 14.686 -10.083 1.00 89.31 225 ALA A CA 1
ATOM 1745 C C . ALA A 1 225 ? 6.137 13.304 -9.469 1.00 89.31 225 ALA A C 1
ATOM 1747 O O . ALA A 1 225 ? 5.163 13.208 -8.710 1.00 89.31 225 ALA A O 1
ATOM 1748 N N . LEU A 1 226 ? 6.954 12.284 -9.780 1.00 90.94 226 LEU A N 1
ATOM 1749 C CA . LEU A 1 226 ? 6.798 10.904 -9.310 1.00 90.94 226 LEU A CA 1
ATOM 1750 C C . LEU A 1 226 ? 7.054 10.774 -7.810 1.00 90.94 226 LEU A C 1
ATOM 1752 O O . LEU A 1 226 ? 7.794 11.551 -7.202 1.00 90.94 226 LEU A O 1
ATOM 1756 N N . ARG A 1 227 ? 6.417 9.772 -7.204 1.00 87.06 227 ARG A N 1
ATOM 1757 C CA . ARG A 1 227 ? 6.414 9.544 -5.757 1.00 87.06 227 ARG A CA 1
ATOM 1758 C C . ARG A 1 227 ? 6.389 8.058 -5.444 1.00 87.06 227 ARG A C 1
ATOM 1760 O O . ARG A 1 227 ? 5.969 7.245 -6.264 1.00 87.06 227 ARG A O 1
ATOM 1767 N N . ALA A 1 228 ? 6.747 7.724 -4.207 1.00 87.81 228 ALA A N 1
ATOM 1768 C CA . ALA A 1 228 ? 6.482 6.397 -3.671 1.00 87.81 228 ALA A CA 1
ATOM 1769 C C . ALA A 1 228 ? 4.982 6.043 -3.794 1.00 87.81 228 ALA A C 1
ATOM 1771 O O . ALA A 1 228 ? 4.100 6.874 -3.534 1.00 87.81 228 ALA A O 1
ATOM 1772 N N . GLY A 1 229 ? 4.703 4.814 -4.221 1.00 89.00 229 GLY A N 1
ATOM 1773 C CA . GLY A 1 229 ? 3.371 4.303 -4.541 1.00 89.00 229 GLY A CA 1
ATOM 1774 C C . GLY A 1 229 ? 2.843 4.673 -5.932 1.00 89.00 229 GLY A C 1
ATOM 1775 O O . GLY A 1 229 ? 1.718 4.308 -6.261 1.00 89.00 229 GLY A O 1
ATOM 1776 N N . ASP A 1 230 ? 3.588 5.420 -6.756 1.00 92.69 230 ASP A N 1
ATOM 1777 C CA . ASP A 1 230 ? 3.213 5.579 -8.164 1.00 92.69 230 ASP A CA 1
ATOM 1778 C C . ASP A 1 230 ? 3.564 4.314 -8.952 1.00 92.69 230 ASP A C 1
ATOM 1780 O O . ASP A 1 230 ? 4.632 3.722 -8.777 1.00 92.69 230 ASP A O 1
ATOM 1784 N N . ILE A 1 231 ? 2.651 3.915 -9.838 1.00 95.69 231 ILE A N 1
ATOM 1785 C CA . ILE A 1 231 ? 2.825 2.757 -10.712 1.00 95.69 231 ILE A CA 1
ATOM 1786 C C . ILE A 1 231 ? 3.367 3.241 -12.053 1.00 95.69 231 ILE A C 1
ATOM 1788 O O . ILE A 1 231 ? 2.762 4.084 -12.720 1.00 95.69 231 ILE A O 1
ATOM 1792 N N . VAL A 1 232 ? 4.503 2.690 -12.457 1.00 97.12 232 VAL A N 1
ATOM 1793 C CA . VAL A 1 232 ? 5.212 3.019 -13.695 1.00 97.12 232 VAL A CA 1
ATOM 1794 C C . VAL A 1 232 ? 5.450 1.758 -14.511 1.00 97.12 232 VAL A C 1
ATOM 1796 O O . VAL A 1 232 ? 5.479 0.650 -13.981 1.00 97.12 232 VAL A O 1
ATOM 1799 N N . ARG A 1 233 ? 5.618 1.913 -15.819 1.00 97.25 233 ARG A N 1
ATOM 1800 C CA . ARG A 1 233 ? 6.010 0.828 -16.717 1.00 97.25 233 ARG A CA 1
ATOM 1801 C C . ARG A 1 233 ? 7.505 0.903 -16.970 1.00 97.25 233 ARG A C 1
ATOM 1803 O O . ARG A 1 233 ? 8.032 1.996 -17.146 1.00 97.25 233 ARG A O 1
ATOM 1810 N N . VAL A 1 234 ? 8.176 -0.239 -17.027 1.00 97.06 234 VAL A N 1
ATOM 1811 C CA . VAL A 1 234 ? 9.561 -0.311 -17.498 1.00 97.06 234 VAL A CA 1
ATOM 1812 C C . VAL A 1 234 ? 9.627 -1.275 -18.669 1.00 97.06 234 VAL A C 1
ATOM 1814 O O . VAL A 1 234 ? 9.327 -2.462 -18.521 1.00 97.06 234 VAL A O 1
ATOM 1817 N N . ASP A 1 235 ? 10.050 -0.743 -19.810 1.00 95.62 235 ASP A N 1
ATOM 1818 C CA . ASP A 1 235 ? 10.288 -1.475 -21.040 1.00 95.62 235 ASP A CA 1
ATOM 1819 C C . ASP A 1 235 ? 11.800 -1.555 -21.299 1.00 95.62 235 ASP A C 1
ATOM 1821 O O . ASP A 1 235 ? 12.517 -0.554 -21.223 1.00 95.62 235 ASP A O 1
ATOM 1825 N N . ARG A 1 236 ? 12.313 -2.762 -21.562 1.00 92.81 236 ARG A N 1
ATOM 1826 C CA . ARG A 1 236 ? 13.696 -2.986 -22.008 1.00 92.81 236 ARG A CA 1
ATOM 1827 C C . ARG A 1 236 ? 13.744 -3.951 -23.170 1.00 92.81 236 ARG A C 1
ATOM 1829 O O . ARG A 1 236 ? 13.249 -5.077 -23.074 1.00 92.81 236 ARG A O 1
ATOM 1836 N N . ALA A 1 237 ? 14.401 -3.548 -24.243 1.00 88.81 237 ALA A N 1
ATOM 1837 C CA . ALA A 1 237 ? 14.713 -4.427 -25.349 1.00 88.81 237 ALA A CA 1
ATOM 1838 C C . ALA A 1 237 ? 15.920 -5.302 -24.991 1.00 88.81 237 ALA A C 1
ATOM 1840 O O . ALA A 1 237 ? 17.017 -4.827 -24.698 1.00 88.81 237 ALA A O 1
ATOM 1841 N N . ARG A 1 238 ? 15.741 -6.620 -25.063 1.00 82.75 238 ARG A N 1
ATOM 1842 C CA . ARG A 1 238 ? 16.844 -7.577 -25.063 1.00 82.75 238 ARG A CA 1
ATOM 1843 C C . ARG A 1 238 ? 17.042 -8.062 -26.491 1.00 82.75 238 ARG A C 1
ATOM 1845 O O . ARG A 1 238 ? 16.260 -8.873 -26.982 1.00 82.75 238 ARG A O 1
ATOM 1852 N N . ASN A 1 239 ? 18.119 -7.596 -27.114 1.00 84.19 239 ASN A N 1
ATOM 1853 C CA . ASN A 1 239 ? 18.517 -7.967 -28.471 1.00 84.19 239 ASN A CA 1
ATOM 1854 C C . ASN A 1 239 ? 19.716 -8.930 -28.410 1.00 84.19 239 ASN A C 1
ATOM 1856 O O . ASN A 1 239 ? 20.860 -8.472 -28.382 1.00 84.19 239 ASN A O 1
ATOM 1860 N N . PRO A 1 240 ? 19.495 -10.256 -28.304 1.00 81.12 240 PRO A N 1
ATOM 1861 C CA . PRO A 1 240 ? 20.591 -11.213 -28.277 1.00 81.12 240 PRO A CA 1
ATOM 1862 C C . PRO A 1 240 ? 21.233 -11.354 -29.665 1.00 81.12 240 PRO A C 1
ATOM 1864 O O . PRO A 1 240 ? 20.571 -11.211 -30.687 1.00 81.12 240 PRO A O 1
ATOM 1867 N N . VAL A 1 241 ? 22.523 -11.704 -29.698 1.00 82.56 241 VAL A N 1
ATOM 1868 C CA . VAL A 1 241 ? 23.252 -12.013 -30.947 1.00 82.56 241 VAL A CA 1
ATOM 1869 C C . VAL A 1 241 ? 22.648 -13.230 -31.667 1.00 82.56 241 VAL A C 1
ATOM 1871 O O . VAL A 1 241 ? 22.726 -13.338 -32.886 1.00 82.56 241 VAL A O 1
ATOM 1874 N N . VAL A 1 242 ? 22.031 -14.144 -30.911 1.00 80.25 242 VAL A N 1
ATOM 1875 C CA . VAL A 1 242 ? 21.360 -15.345 -31.417 1.00 80.25 242 VAL A CA 1
ATOM 1876 C C . VAL A 1 242 ? 19.972 -15.444 -30.785 1.00 80.25 242 VAL A C 1
ATOM 1878 O O . VAL A 1 242 ? 19.848 -15.421 -29.561 1.00 80.25 242 VAL A O 1
ATOM 1881 N N . GLY A 1 243 ? 18.941 -15.597 -31.617 1.00 77.38 243 GLY A N 1
ATOM 1882 C CA . GLY A 1 243 ? 17.542 -15.719 -31.196 1.00 77.38 243 GLY A CA 1
ATOM 1883 C C . GLY A 1 243 ? 16.700 -14.483 -31.510 1.00 77.38 243 GLY A C 1
ATOM 1884 O O . GLY A 1 243 ? 17.202 -13.473 -31.997 1.00 77.38 243 GLY A O 1
ATOM 1885 N N . ALA A 1 244 ? 15.394 -14.584 -31.259 1.00 83.44 244 ALA A N 1
ATOM 1886 C CA . ALA A 1 244 ? 14.478 -13.465 -31.445 1.00 83.44 244 ALA A CA 1
ATOM 1887 C C . ALA A 1 244 ? 14.679 -12.408 -30.339 1.00 83.44 244 ALA A C 1
ATOM 1889 O O . ALA A 1 244 ? 14.919 -12.780 -29.184 1.00 83.44 244 ALA A O 1
ATOM 1890 N N . PRO A 1 245 ? 14.562 -11.108 -30.661 1.00 82.94 245 PRO A N 1
ATOM 1891 C CA . PRO A 1 245 ? 14.534 -10.063 -29.651 1.00 82.94 245 PRO A CA 1
ATOM 1892 C C . PRO A 1 245 ? 13.339 -10.273 -28.718 1.00 82.94 245 PRO A C 1
ATOM 1894 O O . PRO A 1 245 ? 12.247 -10.649 -29.144 1.00 82.94 245 PRO A O 1
ATOM 1897 N N . THR A 1 246 ? 13.558 -10.040 -27.429 1.00 86.00 246 THR A N 1
ATOM 1898 C CA . THR A 1 246 ? 12.520 -10.144 -26.398 1.00 86.00 246 THR A CA 1
ATOM 1899 C C . THR A 1 246 ? 12.427 -8.832 -25.647 1.00 86.00 246 THR A C 1
ATOM 1901 O O . THR A 1 246 ? 13.459 -8.232 -25.353 1.00 86.00 246 THR A O 1
ATOM 1904 N N . THR A 1 247 ? 11.223 -8.426 -25.264 1.00 87.94 247 THR A N 1
ATOM 1905 C CA . THR A 1 247 ? 11.023 -7.213 -24.468 1.00 87.94 247 THR A CA 1
ATOM 1906 C C . THR A 1 247 ? 10.725 -7.589 -23.025 1.00 87.94 247 THR A C 1
ATOM 1908 O O . THR A 1 247 ? 9.819 -8.371 -22.744 1.00 87.94 247 THR A O 1
ATOM 1911 N N . TRP A 1 248 ? 11.496 -7.034 -22.098 1.00 91.19 248 TRP A N 1
ATOM 1912 C CA . TRP A 1 248 ? 11.130 -6.991 -20.692 1.00 91.19 248 TRP A CA 1
ATOM 1913 C C . TRP A 1 248 ? 10.123 -5.863 -20.519 1.00 91.19 248 TRP A C 1
ATOM 1915 O O . TRP A 1 248 ? 10.481 -4.713 -20.733 1.00 91.19 248 TRP A O 1
ATOM 1925 N N . SER A 1 249 ? 8.877 -6.182 -20.190 1.00 93.81 249 SER A N 1
ATOM 1926 C CA . SER A 1 249 ? 7.816 -5.187 -20.065 1.00 93.81 249 SER A CA 1
ATOM 1927 C C . SER A 1 249 ? 6.965 -5.520 -18.853 1.00 93.81 249 SER A C 1
ATOM 1929 O O . SER A 1 249 ? 6.218 -6.497 -18.867 1.00 93.81 249 SER A O 1
ATOM 1931 N N . TYR A 1 250 ? 7.142 -4.751 -17.782 1.00 96.62 250 TYR A N 1
ATOM 1932 C CA . TYR A 1 250 ? 6.449 -4.966 -16.514 1.00 96.62 250 TYR A CA 1
ATOM 1933 C C . TYR A 1 250 ? 6.042 -3.637 -15.887 1.00 96.62 250 TYR A C 1
ATOM 1935 O O . TYR A 1 250 ? 6.666 -2.598 -16.126 1.00 96.62 250 TYR A O 1
ATOM 1943 N N . LEU A 1 251 ? 4.995 -3.691 -15.064 1.00 97.62 251 LEU A N 1
ATOM 1944 C CA . LEU A 1 251 ? 4.656 -2.599 -14.166 1.00 97.62 251 LEU A CA 1
ATOM 1945 C C . LEU A 1 251 ? 5.437 -2.737 -12.861 1.00 97.62 251 LEU A C 1
ATOM 1947 O O . LEU A 1 251 ? 5.666 -3.837 -12.353 1.00 97.62 251 LEU A O 1
ATOM 1951 N N . TYR A 1 252 ? 5.821 -1.592 -12.323 1.00 97.62 252 TYR A N 1
ATOM 1952 C CA . TYR A 1 252 ? 6.538 -1.450 -11.073 1.00 97.62 252 TYR A CA 1
ATOM 1953 C C . TYR A 1 252 ? 5.869 -0.391 -10.222 1.00 97.62 252 TYR A C 1
ATOM 1955 O O . TYR A 1 252 ? 5.418 0.633 -10.732 1.00 97.62 252 TYR A O 1
ATOM 1963 N N . GLU A 1 253 ? 5.837 -0.628 -8.924 1.00 95.69 253 GLU A N 1
ATOM 1964 C CA . GLU A 1 253 ? 5.429 0.362 -7.948 1.00 95.69 253 GLU A CA 1
ATOM 1965 C C . GLU A 1 253 ? 6.664 0.959 -7.282 1.00 95.69 253 GLU A C 1
ATOM 1967 O O . GLU A 1 253 ? 7.512 0.235 -6.759 1.00 95.69 253 GLU A O 1
ATOM 1972 N N . ILE A 1 254 ? 6.786 2.284 -7.334 1.00 94.75 254 ILE A N 1
ATOM 1973 C CA . ILE A 1 254 ? 7.938 2.995 -6.780 1.00 94.75 254 ILE A CA 1
ATOM 1974 C C . ILE A 1 254 ? 7.933 2.861 -5.256 1.00 94.75 254 ILE A C 1
ATOM 1976 O O . ILE A 1 254 ? 6.973 3.253 -4.597 1.00 94.75 254 ILE A O 1
ATOM 1980 N N . GLU A 1 255 ? 9.035 2.380 -4.691 1.00 92.88 255 GLU A N 1
ATOM 1981 C CA . GLU A 1 255 ? 9.247 2.321 -3.243 1.00 92.88 255 GLU A CA 1
ATOM 1982 C C . GLU A 1 255 ? 9.986 3.570 -2.771 1.00 92.88 255 GLU A C 1
ATOM 1984 O O . GLU A 1 255 ? 9.562 4.251 -1.838 1.00 92.88 255 GLU A O 1
ATOM 1989 N N . THR A 1 256 ? 11.082 3.911 -3.453 1.00 91.19 256 THR A N 1
ATOM 1990 C CA . THR A 1 256 ? 11.912 5.064 -3.109 1.00 91.19 256 THR A CA 1
ATOM 1991 C C . THR A 1 256 ? 12.448 5.753 -4.360 1.00 91.19 256 THR A C 1
ATOM 1993 O O . THR A 1 256 ? 12.707 5.137 -5.396 1.00 91.19 256 THR A O 1
ATOM 1996 N N . ILE A 1 257 ? 12.628 7.067 -4.244 1.00 91.06 257 ILE A N 1
ATOM 1997 C CA . ILE A 1 257 ? 13.362 7.891 -5.203 1.00 91.06 257 ILE A CA 1
ATOM 1998 C C . ILE A 1 257 ? 14.426 8.614 -4.390 1.00 91.06 257 ILE A C 1
ATOM 2000 O O . ILE A 1 257 ? 14.109 9.287 -3.409 1.00 91.06 257 ILE A O 1
ATOM 2004 N N . SER A 1 258 ? 15.690 8.449 -4.762 1.00 90.69 258 SER A N 1
ATOM 2005 C CA . SER A 1 258 ? 16.813 9.025 -4.025 1.00 90.69 258 SER A CA 1
ATOM 2006 C C . SER A 1 258 ? 17.880 9.544 -4.974 1.00 90.69 258 SER A C 1
ATOM 2008 O O . SER A 1 258 ? 18.079 9.008 -6.058 1.00 90.69 258 SER A O 1
ATOM 2010 N N . GLY A 1 259 ? 18.578 10.602 -4.582 1.00 88.62 259 GLY A N 1
ATOM 2011 C CA . GLY A 1 259 ? 19.653 11.166 -5.383 1.00 88.62 259 GLY A CA 1
ATOM 2012 C C . GLY A 1 259 ? 20.091 12.537 -4.878 1.00 88.62 259 GLY A C 1
ATOM 2013 O O . GLY A 1 259 ? 19.433 13.119 -4.010 1.00 88.62 259 GLY A O 1
ATOM 2014 N N . PRO A 1 260 ? 21.218 13.058 -5.385 1.00 87.38 260 PRO A N 1
ATOM 2015 C CA . PRO A 1 260 ? 21.667 14.408 -5.082 1.00 87.38 260 PRO A CA 1
ATOM 2016 C C . PRO A 1 260 ? 20.704 15.462 -5.651 1.00 87.38 260 PRO A C 1
ATOM 2018 O O . PRO A 1 260 ? 19.963 15.215 -6.603 1.00 87.38 260 PRO A O 1
ATOM 2021 N N . LEU A 1 261 ? 20.765 16.679 -5.098 1.00 80.25 261 LEU A N 1
ATOM 2022 C CA . LEU A 1 261 ? 20.000 17.829 -5.603 1.00 80.25 261 LEU A CA 1
ATOM 2023 C C . LEU A 1 261 ? 20.352 18.157 -7.064 1.00 80.25 261 LEU A C 1
ATOM 2025 O O . LEU A 1 261 ? 19.493 18.564 -7.839 1.00 80.25 261 LEU A O 1
ATOM 2029 N N . LEU A 1 262 ? 21.625 17.974 -7.423 1.00 84.00 262 LEU A N 1
ATOM 2030 C CA . LEU A 1 262 ? 22.149 18.123 -8.773 1.00 84.00 262 LEU A CA 1
ATOM 2031 C C . LEU A 1 262 ? 22.792 16.798 -9.179 1.00 84.00 262 LEU A C 1
ATOM 2033 O O . LEU A 1 262 ? 23.817 16.413 -8.618 1.00 84.00 262 LEU A O 1
ATOM 2037 N N . GLY A 1 263 ? 22.185 16.095 -10.131 1.00 89.12 263 GLY A N 1
ATOM 2038 C CA . GLY A 1 263 ? 22.698 14.827 -10.642 1.00 89.12 263 GLY A CA 1
ATOM 2039 C C . GLY A 1 263 ? 21.597 13.804 -10.914 1.00 89.12 263 GLY A C 1
ATOM 2040 O O . GLY A 1 263 ? 20.416 14.123 -10.779 1.00 89.12 263 GLY A O 1
ATOM 2041 N N . PRO A 1 264 ? 21.977 12.588 -11.330 1.00 94.31 264 PRO A N 1
ATOM 2042 C CA . PRO A 1 264 ? 21.028 11.522 -11.603 1.00 94.31 264 PRO A CA 1
ATOM 2043 C C . PRO A 1 264 ? 20.373 11.014 -10.314 1.00 94.31 264 PRO A C 1
ATOM 2045 O O . PRO A 1 264 ? 20.993 11.007 -9.251 1.00 94.31 264 PRO A O 1
ATOM 2048 N N . TRP A 1 265 ? 19.124 10.572 -10.411 1.00 95.06 265 TRP A N 1
ATOM 2049 C CA . TRP A 1 265 ? 18.395 9.933 -9.317 1.00 95.06 265 TRP A CA 1
ATOM 2050 C C . TRP A 1 265 ? 18.288 8.432 -9.546 1.00 95.06 265 TRP A C 1
ATOM 2052 O O . TRP A 1 265 ? 18.193 7.971 -10.680 1.00 95.06 265 TRP A O 1
ATOM 2062 N N . THR A 1 266 ? 18.246 7.683 -8.455 1.00 96.06 266 THR A N 1
ATOM 2063 C CA . THR A 1 266 ? 17.985 6.250 -8.426 1.00 96.06 266 THR A CA 1
ATOM 2064 C C . THR A 1 266 ? 16.550 6.018 -7.979 1.00 96.06 266 THR A C 1
ATOM 2066 O O . THR A 1 266 ? 16.133 6.491 -6.916 1.00 96.06 266 THR A O 1
ATOM 2069 N N . ILE A 1 267 ? 15.804 5.268 -8.785 1.00 96.38 267 ILE A N 1
ATOM 2070 C CA . ILE A 1 267 ? 14.469 4.779 -8.450 1.00 96.38 267 ILE A CA 1
ATOM 2071 C C . ILE A 1 267 ? 14.596 3.315 -8.045 1.00 96.38 267 ILE A C 1
ATOM 2073 O O . ILE A 1 267 ? 15.156 2.516 -8.795 1.00 96.38 267 ILE A O 1
ATOM 2077 N N . GLN A 1 268 ? 14.060 2.972 -6.875 1.00 96.88 268 GLN A N 1
ATOM 2078 C CA . GLN A 1 268 ? 13.867 1.590 -6.443 1.00 96.88 268 GLN A CA 1
ATOM 2079 C C . GLN A 1 268 ? 12.376 1.284 -6.444 1.00 96.88 268 GLN A C 1
ATOM 2081 O O . GLN A 1 268 ? 11.570 2.072 -5.943 1.00 96.88 268 GLN A O 1
ATOM 2086 N N . ALA A 1 269 ? 12.008 0.143 -7.011 1.00 97.38 269 ALA A N 1
ATOM 2087 C CA . ALA A 1 269 ? 10.617 -0.228 -7.194 1.00 97.38 269 ALA A CA 1
ATOM 2088 C C . ALA A 1 269 ? 10.414 -1.737 -7.054 1.00 97.38 269 ALA A C 1
ATOM 2090 O O . ALA A 1 269 ? 11.303 -2.532 -7.368 1.00 97.38 269 ALA A O 1
ATOM 2091 N N . SER A 1 270 ? 9.223 -2.138 -6.625 1.00 97.06 270 SER A N 1
ATOM 2092 C CA . SER A 1 270 ? 8.819 -3.538 -6.546 1.00 97.06 270 SER A CA 1
ATOM 2093 C C . SER A 1 270 ? 7.917 -3.901 -7.727 1.00 97.06 270 SER A C 1
ATOM 2095 O O . SER A 1 270 ? 7.209 -3.057 -8.279 1.00 97.06 270 SER A O 1
ATOM 2097 N N . HIS A 1 271 ? 7.974 -5.153 -8.188 1.00 97.38 271 HIS A N 1
ATOM 2098 C CA . HIS A 1 271 ? 7.111 -5.631 -9.271 1.00 97.38 271 HIS A CA 1
ATOM 2099 C C . HIS A 1 271 ? 5.631 -5.440 -8.916 1.00 97.38 271 HIS A C 1
ATOM 2101 O O . HIS A 1 271 ? 5.172 -5.992 -7.917 1.00 97.38 271 HIS A O 1
ATOM 2107 N N . HIS A 1 272 ? 4.878 -4.741 -9.770 1.00 97.44 272 HIS A N 1
ATOM 2108 C CA . HIS A 1 272 ? 3.431 -4.597 -9.644 1.00 97.44 272 HIS A CA 1
ATOM 2109 C C . HIS A 1 272 ? 2.725 -5.594 -10.584 1.00 97.44 272 HIS A C 1
ATOM 2111 O O . HIS A 1 272 ? 2.625 -5.350 -11.789 1.00 97.44 272 HIS A O 1
ATOM 2117 N N . PRO A 1 273 ? 2.253 -6.740 -10.070 1.00 97.00 273 PRO A N 1
ATOM 2118 C CA . PRO A 1 273 ? 1.752 -7.829 -10.898 1.00 97.00 273 PRO A CA 1
ATOM 2119 C C . PRO A 1 273 ? 0.389 -7.495 -11.518 1.00 97.00 273 PRO A C 1
ATOM 2121 O O . PRO A 1 273 ? -0.543 -7.100 -10.813 1.00 97.00 273 PRO A O 1
ATOM 2124 N N . VAL A 1 274 ? 0.252 -7.728 -12.824 1.00 97.31 274 VAL A N 1
ATOM 2125 C CA . VAL A 1 274 ? -1.002 -7.560 -13.573 1.00 97.31 274 VAL A CA 1
ATOM 2126 C C . VAL A 1 274 ? -1.388 -8.829 -14.327 1.00 97.31 274 VAL A C 1
ATOM 2128 O O . VAL A 1 274 ? -0.534 -9.661 -14.629 1.00 97.31 274 VAL A O 1
ATOM 2131 N N . ASN A 1 275 ? -2.681 -8.987 -14.609 1.00 96.00 275 ASN A N 1
ATOM 2132 C CA . ASN A 1 275 ? -3.181 -10.022 -15.515 1.00 96.00 275 ASN A CA 1
ATOM 2133 C C . ASN A 1 275 ? -2.987 -9.621 -16.993 1.00 96.00 275 ASN A C 1
ATOM 2135 O O . ASN A 1 275 ? -2.521 -8.522 -17.296 1.00 96.00 275 ASN A O 1
ATOM 2139 N N . ASP A 1 276 ? -3.419 -10.482 -17.917 1.00 93.88 276 ASP A N 1
ATOM 2140 C CA . ASP A 1 276 ? -3.326 -10.231 -19.365 1.00 93.88 276 ASP A CA 1
ATOM 2141 C C . ASP A 1 276 ? -4.126 -8.999 -19.829 1.00 93.88 276 ASP A C 1
ATOM 2143 O O . ASP A 1 276 ? -3.818 -8.403 -20.859 1.00 93.88 276 ASP A O 1
ATOM 2147 N N . ALA A 1 277 ? -5.138 -8.587 -19.058 1.00 94.25 277 ALA A N 1
ATOM 2148 C CA . ALA A 1 277 ? -5.915 -7.375 -19.305 1.00 94.25 277 ALA A CA 1
ATOM 2149 C C . ALA A 1 277 ? -5.269 -6.107 -18.707 1.00 94.25 277 ALA A C 1
ATOM 2151 O O . ALA A 1 277 ? -5.827 -5.023 -18.845 1.00 94.25 277 ALA A O 1
ATOM 2152 N N . GLY A 1 278 ? -4.124 -6.214 -18.022 1.00 94.25 278 GLY A N 1
ATOM 2153 C CA . GLY A 1 278 ? -3.438 -5.090 -17.376 1.00 94.25 278 GLY A CA 1
ATOM 2154 C C . GLY A 1 278 ? -4.029 -4.665 -16.026 1.00 94.25 278 GLY A C 1
ATOM 2155 O O . GLY A 1 278 ? -3.676 -3.607 -15.511 1.00 94.25 278 GLY A O 1
ATOM 2156 N N . SER A 1 279 ? -4.935 -5.452 -15.443 1.00 96.50 279 SER A N 1
ATOM 2157 C CA . SER A 1 279 ? -5.532 -5.191 -14.124 1.00 96.50 279 SER A CA 1
ATOM 2158 C C . SER A 1 279 ? -4.642 -5.730 -13.001 1.00 96.50 279 SER A C 1
ATOM 2160 O O . SER A 1 279 ? -4.060 -6.806 -13.143 1.00 96.50 279 SER A O 1
ATOM 2162 N N . SER A 1 280 ? -4.552 -5.015 -11.874 1.00 97.56 280 SER A N 1
ATOM 2163 C CA . SER A 1 280 ? -3.717 -5.419 -10.729 1.00 97.56 280 SER A CA 1
ATOM 2164 C C . SER A 1 280 ? -4.181 -6.742 -10.120 1.00 97.56 280 SER A C 1
ATOM 2166 O O . SER A 1 280 ? -5.311 -6.849 -9.642 1.00 97.56 280 SER A O 1
ATOM 2168 N N . LEU A 1 281 ? -3.290 -7.738 -10.067 1.00 97.38 281 LEU A N 1
ATOM 2169 C CA . LEU A 1 281 ? -3.580 -9.021 -9.418 1.00 97.38 281 LEU A CA 1
ATOM 2170 C C . LEU A 1 281 ? -3.804 -8.853 -7.910 1.00 97.38 281 LEU A C 1
ATOM 2172 O O . LEU A 1 281 ? -4.665 -9.522 -7.348 1.00 97.38 281 LEU A O 1
ATOM 2176 N N . LEU A 1 282 ? -3.093 -7.917 -7.269 1.00 96.88 282 LEU A N 1
ATOM 2177 C CA . LEU A 1 282 ? -3.295 -7.613 -5.849 1.00 96.88 282 LEU A CA 1
ATOM 2178 C C . LEU A 1 282 ? -4.691 -7.025 -5.607 1.00 96.88 282 LEU A C 1
ATOM 2180 O O . LEU A 1 282 ? -5.393 -7.454 -4.696 1.00 96.88 282 LEU A O 1
ATOM 2184 N N . ALA A 1 283 ? -5.111 -6.067 -6.439 1.00 97.06 283 ALA A N 1
ATOM 2185 C CA . ALA A 1 283 ? -6.417 -5.431 -6.293 1.00 97.06 283 ALA A CA 1
ATOM 2186 C C . ALA A 1 283 ? -7.568 -6.410 -6.549 1.00 97.06 283 ALA A C 1
ATOM 2188 O O . ALA A 1 283 ? -8.539 -6.410 -5.797 1.00 97.06 283 ALA A O 1
ATOM 2189 N N . LEU A 1 284 ? -7.443 -7.269 -7.566 1.00 97.25 284 LEU A N 1
ATOM 2190 C CA . LEU A 1 284 ? -8.433 -8.301 -7.882 1.00 97.25 284 LEU A CA 1
ATOM 2191 C C . LEU A 1 284 ? -8.628 -9.280 -6.721 1.00 97.25 284 LEU A C 1
ATOM 2193 O O . LEU A 1 284 ? -9.765 -9.571 -6.354 1.00 97.25 284 LEU A O 1
ATOM 2197 N N . GLU A 1 285 ? -7.540 -9.759 -6.116 1.00 96.12 285 GLU A N 1
ATOM 2198 C CA . GLU A 1 285 ? -7.628 -10.706 -5.003 1.00 96.12 285 GLU A CA 1
ATOM 2199 C C . GLU A 1 285 ? -8.190 -10.071 -3.732 1.00 96.12 285 GLU A C 1
ATOM 2201 O O . GLU A 1 285 ? -9.027 -10.676 -3.069 1.00 96.12 285 GLU A O 1
ATOM 2206 N N . VAL A 1 286 ? -7.794 -8.838 -3.408 1.00 96.69 286 VAL A N 1
ATOM 2207 C CA . VAL A 1 286 ? -8.304 -8.145 -2.215 1.00 96.69 286 VAL A CA 1
ATOM 2208 C C . VAL A 1 286 ? -9.764 -7.721 -2.391 1.00 96.69 286 VAL A C 1
ATOM 2210 O O . VAL A 1 286 ? -10.556 -7.850 -1.458 1.00 96.69 286 VAL A O 1
ATOM 2213 N N . ALA A 1 287 ? -10.153 -7.244 -3.575 1.00 95.88 287 ALA A N 1
ATOM 2214 C CA . ALA A 1 287 ? -11.542 -6.894 -3.864 1.00 95.88 287 ALA A CA 1
ATOM 2215 C C . ALA A 1 287 ? -12.454 -8.132 -3.904 1.00 95.88 287 ALA A C 1
ATOM 2217 O O . ALA A 1 287 ? -13.602 -8.046 -3.471 1.00 95.88 287 ALA A O 1
ATOM 2218 N N . GLY A 1 288 ? -11.939 -9.265 -4.394 1.00 94.50 288 GLY A N 1
ATOM 2219 C CA . GLY A 1 288 ? -12.641 -10.549 -4.439 1.00 94.50 288 GLY A CA 1
ATOM 2220 C C . GLY A 1 288 ? -12.655 -11.318 -3.115 1.00 94.50 288 GLY A C 1
ATOM 2221 O O . GLY A 1 288 ? -13.360 -12.320 -3.014 1.00 94.50 288 GLY A O 1
ATOM 2222 N N . ALA A 1 289 ? -11.900 -10.873 -2.106 1.00 93.56 289 ALA A N 1
ATOM 2223 C CA . ALA A 1 289 ? -11.884 -11.502 -0.794 1.00 93.56 289 ALA A CA 1
ATOM 2224 C C . ALA A 1 289 ? -13.238 -11.301 -0.093 1.00 93.56 289 ALA A C 1
ATOM 2226 O O . ALA A 1 289 ? -13.708 -10.170 0.066 1.00 93.56 289 ALA A O 1
ATOM 2227 N N . ALA A 1 290 ? -13.850 -12.402 0.332 1.00 90.19 290 ALA A N 1
ATOM 2228 C CA . ALA A 1 290 ? -15.154 -12.424 0.978 1.00 90.19 290 ALA A CA 1
ATOM 2229 C C . ALA A 1 290 ? -15.106 -13.268 2.254 1.00 90.19 290 ALA A C 1
ATOM 2231 O O . ALA A 1 290 ? -14.275 -14.167 2.383 1.00 90.19 290 ALA A O 1
ATOM 2232 N N . VAL A 1 291 ? -16.002 -12.949 3.184 1.00 88.19 291 VAL A N 1
ATOM 2233 C CA . VAL A 1 291 ? -16.263 -13.774 4.367 1.00 88.19 291 VAL A CA 1
ATOM 2234 C C . VAL A 1 291 ? -16.941 -15.074 3.918 1.00 88.19 291 VAL A C 1
ATOM 2236 O O . VAL A 1 291 ? -17.699 -15.054 2.943 1.00 88.19 291 VAL A O 1
ATOM 2239 N N . ALA A 1 292 ? -16.606 -16.183 4.580 1.00 70.50 292 ALA A N 1
ATOM 2240 C CA . ALA A 1 292 ? -17.134 -17.514 4.281 1.00 70.50 292 ALA A CA 1
ATOM 2241 C C . ALA A 1 292 ? -18.609 -17.682 4.679 1.00 70.50 292 ALA A C 1
ATOM 2243 O O . ALA A 1 292 ? -19.055 -17.007 5.633 1.00 70.50 292 ALA A O 1
#

Sequence (292 aa):
TGWQRQAHFFIRNGQPIHRLIEASPGATNLFPDVAHHLQIASGRMPSQLIDVPGLTASARFCAANGITFDGVIANPSNVREYLNLLAPMHLLRVTDRWGMLGLRPALPVTIAHAIDTSPLTPVMTFDESNSSEFQVTRRPISDRKAFAALVLWRDQPENDVGVTQATEVRYAGTAIDGPYEDLDGSEFMTRELHAVRAGALRLAQRRHITHDASWVVVPTPQIAALRAGDIVRVDRARNPVVGAPTTWSYLYEIETISGPLLGPWTIQASHHPVNDAGSSLLALEVAGAAVA

pLDDT: mean 89.85, std 9.63, range [43.97, 97.69]